Protein AF-A0A6J3AA95-F1 (afdb_monomer_lite)

Secondary structure (DSSP, 8-state):
--S--GGG-SSHHHHHHHHHHHHHHHTGGG--SHHHHHHHHHHHHHHHHHHSTT-HHHHHHHHH---EETBTT-SSS-B-EE---HHHHHHHHHHHHHHHHHHS--------HHHHHHHHHHHHHHHSTT--EEEE--TTS-HHHHHHHHHHHTT-EEEE----TT--HHHHHHHHHHHHHHHHTS---EEEEE-HHHHT-HHHHHHHHHHHHTS--TTSS-HHHHHHHHHHHHHHHHHTT---SHHHHHHHHHHHHHHHEEEEEEE-GGGSSGGGGSSTHHHHGGGSEEEE--S----TTS--S--TTTTTTTT--S------PPP--PPPHHHHHHHTT-

Radius of gyration: 22.05 Å; chains: 1; bounding box: 57×54×64 Å

Sequence (342 aa):
MLFSSVECIKSTQDLVKLYLHESNRVYRDKMVEEKDFDLFDKIQAEVVKKMFDDMDETVEWTRSLNMYCHFANGVGEPKYMPVQSWELLTQTLAEALENHNEVNTVMDLVLFEDAVRHVCHISRILEAPRGNALLVGVGGSGKQSLTRLAAFISSMDVFQITLRKGYQIPDFKADLASLCLKTGVKNVSTVFLMTDAQVADEKFLVLINDLLASGEIPELYSDDEVENIISNVRNEVKSRGLVDNTENCWKFFIDRVRRQLKVQEDLPPGEAGPEMAHGGFSEYSGHSHLYRLSGAWVARGQCPSQPEPLCRDALLPCFVGSGLPLPSHSPSISALLAREAS

Foldseek 3Di:
DQQDDPVQPPDPLSVLLVVVAVCCLVPVQVDDDPVSNVVVLVVSVVVCVVPDPPCPVSSVVSVVARAWALALVAFDRGHTHGRPDPVSLLVRLVVLLVVCVVPHPHDQDDDDPLLSVLLRSLLVLLQDQLSAAEEEEAPQLCQVVSNSSSCSSVQAAEDEDDDDVPDDPVNLLQVLLVLLCCQLQVVGAYEYEAEQVRVVDLVSVVQVLCCLPQVDGPPSDDPVVLVVQLVRQQVVCVVVVHDRDSVSSVVSSSSRSSRRYYYYYYHYNVCVDPCCVVGPNVSVPVRYDYGYRPARDDRPPPDDDDDDPCSVPPPPDPPDDDDDDDDPDDPDPVVVVVVVVD

Structure (mmCIF, N/CA/C/O backbone):
data_AF-A0A6J3AA95-F1
#
_entry.id   AF-A0A6J3AA95-F1
#
loop_
_atom_site.group_PDB
_atom_site.id
_atom_site.type_symbol
_atom_site.label_atom_id
_atom_site.label_alt_id
_atom_site.label_comp_id
_atom_site.label_asym_id
_atom_site.label_entity_id
_atom_site.label_seq_id
_atom_site.pdbx_PDB_ins_code
_atom_site.Cartn_x
_atom_site.Cartn_y
_atom_site.Cartn_z
_atom_site.occupancy
_atom_site.B_iso_or_equiv
_atom_site.auth_seq_id
_atom_site.auth_comp_id
_atom_site.auth_asym_id
_atom_site.auth_atom_id
_atom_site.pdbx_PDB_model_num
ATOM 1 N N . MET A 1 1 ? 15.754 -3.977 0.237 1.00 69.81 1 MET A N 1
ATOM 2 C CA . MET A 1 1 ? 15.355 -5.380 -0.006 1.00 69.81 1 MET A CA 1
ATOM 3 C C . MET A 1 1 ? 14.248 -5.772 0.975 1.00 69.81 1 MET A C 1
ATOM 5 O O . MET A 1 1 ? 14.427 -6.662 1.791 1.00 69.81 1 MET A O 1
ATOM 9 N N . LEU A 1 2 ? 13.122 -5.048 0.948 1.00 74.31 2 LEU A N 1
ATOM 10 C CA . LEU A 1 2 ? 12.062 -5.171 1.966 1.00 74.31 2 LEU A CA 1
ATOM 11 C C . LEU A 1 2 ? 11.208 -6.440 1.789 1.00 74.31 2 LEU A C 1
ATOM 13 O O . LEU A 1 2 ? 10.834 -7.069 2.771 1.00 74.31 2 LEU A O 1
ATOM 17 N N . PHE A 1 3 ? 10.928 -6.814 0.538 1.00 86.06 3 PHE A N 1
ATOM 18 C CA . PHE A 1 3 ? 10.025 -7.921 0.185 1.00 86.06 3 PHE A CA 1
ATOM 19 C C . PHE A 1 3 ? 10.722 -9.107 -0.484 1.00 86.06 3 PHE A C 1
ATOM 21 O O . PHE A 1 3 ? 10.084 -10.102 -0.818 1.00 86.06 3 PHE A O 1
ATOM 28 N N . SER A 1 4 ? 12.023 -8.997 -0.738 1.00 86.00 4 SER A N 1
ATOM 29 C CA . SER A 1 4 ? 12.774 -10.031 -1.442 1.00 86.00 4 SER A CA 1
ATOM 30 C C . SER A 1 4 ? 12.869 -11.303 -0.610 1.00 86.00 4 SER A C 1
ATOM 32 O O . SER A 1 4 ? 13.247 -11.257 0.561 1.00 86.00 4 SER A O 1
ATOM 34 N N . SER A 1 5 ? 12.599 -12.438 -1.245 1.00 85.81 5 SER A N 1
ATOM 35 C CA . SER A 1 5 ? 12.809 -13.765 -0.672 1.00 85.81 5 SER A CA 1
ATOM 36 C C . SER A 1 5 ? 14.056 -14.421 -1.266 1.00 85.81 5 SER A C 1
ATOM 38 O O . SER A 1 5 ? 14.573 -13.988 -2.297 1.00 85.81 5 SER A O 1
ATOM 40 N N . VAL A 1 6 ? 14.525 -15.503 -0.639 1.00 85.31 6 VAL A N 1
ATOM 41 C CA . VAL A 1 6 ? 15.668 -16.294 -1.137 1.00 85.31 6 VAL A CA 1
ATOM 42 C C . VAL A 1 6 ? 15.403 -16.823 -2.553 1.00 85.31 6 VAL A C 1
ATOM 44 O O . VAL A 1 6 ? 16.318 -16.974 -3.352 1.00 85.31 6 VAL A O 1
ATOM 47 N N . GLU A 1 7 ? 14.137 -17.044 -2.904 1.00 85.00 7 GLU A N 1
ATOM 48 C CA . GLU A 1 7 ? 13.738 -17.565 -4.211 1.00 85.00 7 GLU A CA 1
ATOM 49 C C . GLU A 1 7 ? 13.906 -16.560 -5.357 1.00 85.00 7 GLU A C 1
ATOM 51 O O . GLU A 1 7 ? 13.973 -16.959 -6.523 1.00 85.00 7 GLU A O 1
ATOM 56 N N . CYS A 1 8 ? 13.989 -15.266 -5.033 1.00 83.38 8 CYS A N 1
ATOM 57 C CA . CYS A 1 8 ? 14.215 -14.199 -6.003 1.00 83.38 8 CYS A CA 1
ATOM 58 C C . CYS A 1 8 ? 15.661 -14.179 -6.518 1.00 83.38 8 CYS A C 1
ATOM 60 O O . CYS A 1 8 ? 15.916 -13.536 -7.530 1.00 83.38 8 CYS A O 1
ATOM 62 N N . ILE A 1 9 ? 16.601 -14.827 -5.816 1.00 89.19 9 ILE A N 1
ATOM 63 C CA . ILE A 1 9 ? 18.040 -14.709 -6.064 1.00 89.19 9 ILE A CA 1
ATOM 64 C C . ILE A 1 9 ? 18.616 -16.100 -6.327 1.00 89.19 9 ILE A C 1
ATOM 66 O O . ILE A 1 9 ? 18.945 -16.838 -5.400 1.00 89.19 9 ILE A O 1
ATOM 70 N N . LYS A 1 10 ? 18.749 -16.466 -7.605 1.00 90.88 10 LYS A N 1
ATOM 71 C CA . LYS A 1 10 ? 19.358 -17.741 -8.027 1.00 90.88 10 LYS A CA 1
ATOM 72 C C . LYS A 1 10 ? 20.779 -17.553 -8.551 1.00 90.88 10 LYS A C 1
ATOM 74 O O . LYS A 1 10 ? 21.556 -18.502 -8.585 1.00 90.88 10 LYS A O 1
ATOM 79 N N . SER A 1 11 ? 21.111 -16.334 -8.955 1.00 92.06 11 SER A N 1
ATOM 80 C CA . SER A 1 11 ? 22.388 -15.954 -9.545 1.00 92.06 11 SER A CA 1
ATOM 81 C C . SER A 1 11 ? 22.818 -14.555 -9.097 1.00 92.06 11 SER A C 1
ATOM 83 O O . SER A 1 11 ? 22.016 -13.767 -8.591 1.00 92.06 11 SER A O 1
ATOM 85 N N . THR A 1 12 ? 24.087 -14.213 -9.334 1.00 91.75 12 THR A N 1
ATOM 86 C CA . THR A 1 12 ? 24.600 -12.847 -9.133 1.00 91.75 12 THR A CA 1
ATOM 87 C C . THR A 1 12 ? 23.822 -11.823 -9.963 1.00 91.75 12 THR A C 1
ATOM 89 O O . THR A 1 12 ? 23.554 -10.725 -9.484 1.00 91.75 12 THR A O 1
ATOM 92 N N . GLN A 1 13 ? 23.390 -12.193 -11.173 1.00 92.12 13 GLN A N 1
ATOM 93 C CA . GLN A 1 13 ? 22.588 -11.322 -12.035 1.00 92.12 13 GLN A CA 1
ATOM 94 C C . GLN A 1 13 ? 21.244 -10.972 -11.386 1.00 92.12 13 GLN A C 1
ATOM 96 O O . GLN A 1 13 ? 20.826 -9.819 -11.435 1.00 92.12 13 GLN A O 1
ATOM 101 N N . ASP A 1 14 ? 20.590 -11.930 -10.723 1.00 92.06 14 ASP A N 1
ATOM 102 C CA . ASP A 1 14 ? 19.322 -11.680 -10.026 1.00 92.06 14 ASP A CA 1
ATOM 103 C C . ASP A 1 14 ? 19.499 -10.713 -8.852 1.00 92.06 14 ASP A C 1
ATOM 105 O O . ASP A 1 14 ? 18.660 -9.839 -8.629 1.00 92.06 14 ASP A O 1
ATOM 109 N N . LEU A 1 15 ? 20.619 -10.833 -8.128 1.00 91.88 15 LEU A N 1
ATOM 110 C CA . LEU A 1 15 ? 20.972 -9.903 -7.059 1.00 91.88 15 LEU A CA 1
ATOM 111 C C . LEU A 1 15 ? 21.176 -8.483 -7.604 1.00 91.88 15 LEU A C 1
ATOM 113 O O . LEU A 1 15 ? 20.672 -7.527 -7.014 1.00 91.88 15 LEU A O 1
ATOM 117 N N . VAL A 1 16 ? 21.873 -8.341 -8.736 1.00 92.81 16 VAL A N 1
ATOM 118 C CA . VAL A 1 16 ? 22.084 -7.044 -9.399 1.00 92.81 16 VAL A CA 1
ATOM 119 C C . VAL A 1 16 ? 20.753 -6.456 -9.872 1.00 92.81 16 VAL A C 1
ATOM 121 O O . VAL A 1 16 ? 20.464 -5.304 -9.560 1.00 92.81 16 VAL A O 1
ATOM 124 N N . LYS A 1 17 ? 19.896 -7.236 -10.542 1.00 92.94 17 LYS A N 1
ATOM 125 C CA . LYS A 1 17 ? 18.563 -6.787 -10.993 1.00 92.94 17 LYS A CA 1
ATOM 126 C C . LYS A 1 17 ? 17.707 -6.283 -9.834 1.00 92.94 17 LYS A C 1
ATOM 128 O O . LYS A 1 17 ? 17.148 -5.187 -9.913 1.00 92.94 17 LYS A O 1
ATOM 133 N N . LEU A 1 18 ? 17.667 -7.044 -8.741 1.00 92.69 18 LEU A N 1
ATOM 134 C CA . LEU A 1 18 ? 16.939 -6.680 -7.532 1.00 92.69 18 LEU A CA 1
ATOM 135 C C . LEU A 1 18 ? 17.517 -5.419 -6.877 1.00 92.69 18 LEU A C 1
ATOM 137 O O . LEU A 1 18 ? 16.757 -4.551 -6.456 1.00 92.69 18 LEU A O 1
ATOM 141 N N . TYR A 1 19 ? 18.845 -5.289 -6.811 1.00 92.62 19 TYR A N 1
ATOM 142 C CA . TYR A 1 19 ? 19.505 -4.085 -6.305 1.00 92.62 19 TYR A CA 1
ATOM 143 C C . TYR A 1 19 ? 19.141 -2.849 -7.135 1.00 92.62 19 TYR A C 1
ATOM 145 O O . TYR A 1 19 ? 18.755 -1.824 -6.567 1.00 92.62 19 TYR A O 1
ATOM 153 N N . LEU A 1 20 ? 19.214 -2.949 -8.464 1.00 92.94 20 LEU A N 1
ATOM 154 C CA . LEU A 1 20 ? 18.842 -1.874 -9.386 1.00 92.94 20 LEU A CA 1
ATOM 155 C C . LEU A 1 20 ? 17.368 -1.485 -9.208 1.00 92.94 20 LEU A C 1
ATOM 157 O O . LEU A 1 20 ? 17.042 -0.307 -9.075 1.00 92.94 20 LEU A O 1
ATOM 161 N N . HIS A 1 21 ? 16.476 -2.474 -9.110 1.00 92.69 21 HIS A N 1
ATOM 162 C CA . HIS A 1 21 ? 15.057 -2.229 -8.873 1.00 92.69 21 HIS A CA 1
ATOM 163 C C . HIS A 1 21 ? 14.817 -1.518 -7.532 1.00 92.69 21 HIS A C 1
ATOM 165 O O . HIS A 1 21 ? 14.196 -0.457 -7.492 1.00 92.69 21 HIS A O 1
ATOM 171 N N . GLU A 1 22 ? 15.327 -2.068 -6.429 1.00 91.56 22 GLU A N 1
ATOM 172 C CA . GLU A 1 22 ? 15.087 -1.534 -5.085 1.00 91.56 22 GLU A CA 1
ATOM 173 C C . GLU A 1 22 ? 15.719 -0.152 -4.888 1.00 91.56 22 GLU A C 1
ATOM 175 O O . GLU A 1 22 ? 15.104 0.712 -4.268 1.00 91.56 22 GLU A O 1
ATOM 180 N N . SER A 1 23 ? 16.908 0.099 -5.440 1.00 92.19 23 SER A N 1
ATOM 181 C CA . SER A 1 23 ? 17.524 1.431 -5.379 1.00 92.19 23 SER A CA 1
ATOM 182 C C . SER A 1 23 ? 16.753 2.460 -6.211 1.00 92.19 23 SER A C 1
ATOM 184 O O . SER A 1 23 ? 16.614 3.601 -5.764 1.00 92.19 23 SER A O 1
ATOM 186 N N . ASN A 1 24 ? 16.139 2.059 -7.332 1.00 90.00 24 ASN A N 1
ATOM 187 C CA . ASN A 1 24 ? 15.198 2.919 -8.055 1.00 90.00 24 ASN A CA 1
ATOM 188 C C . ASN A 1 24 ? 13.979 3.274 -7.190 1.00 90.00 24 ASN A C 1
ATOM 190 O O . ASN A 1 24 ? 13.597 4.441 -7.127 1.00 90.00 24 ASN A O 1
ATOM 194 N N . ARG A 1 25 ? 13.396 2.292 -6.486 1.00 88.19 25 ARG A N 1
ATOM 195 C CA . ARG A 1 25 ? 12.231 2.521 -5.609 1.00 88.19 25 ARG A CA 1
ATOM 196 C C . ARG A 1 25 ? 12.546 3.435 -4.416 1.00 88.19 25 ARG A C 1
ATOM 198 O O . ARG A 1 25 ? 11.669 4.142 -3.935 1.00 88.19 25 ARG A O 1
ATOM 205 N N . VAL A 1 26 ? 13.776 3.391 -3.898 1.00 85.38 26 VAL A N 1
ATOM 206 C CA . VAL A 1 26 ? 14.183 4.176 -2.717 1.00 85.38 26 VAL A CA 1
ATOM 207 C C . VAL A 1 26 ? 14.604 5.597 -3.090 1.00 85.38 26 VAL A C 1
ATOM 209 O O . VAL A 1 26 ? 14.218 6.544 -2.404 1.00 85.38 26 VAL A O 1
ATOM 212 N N . TYR A 1 27 ? 15.392 5.748 -4.156 1.00 86.56 27 TYR A N 1
ATOM 213 C CA . TYR A 1 27 ? 16.037 7.018 -4.493 1.00 86.56 27 TYR A CA 1
ATOM 214 C C . TYR A 1 27 ? 15.459 7.646 -5.754 1.00 86.56 27 TYR A C 1
ATOM 216 O O . TYR A 1 27 ? 15.026 8.796 -5.715 1.00 86.56 27 TYR A O 1
ATOM 224 N N . ARG A 1 28 ? 15.431 6.895 -6.860 1.00 86.44 28 ARG A N 1
ATOM 225 C CA . ARG A 1 28 ? 15.054 7.427 -8.175 1.00 86.44 28 ARG A CA 1
ATOM 226 C C . ARG A 1 28 ? 13.620 7.950 -8.196 1.00 86.44 28 ARG A C 1
ATOM 228 O O . ARG A 1 28 ? 13.383 9.025 -8.721 1.00 86.44 28 ARG A O 1
ATOM 235 N N . ASP A 1 29 ? 12.682 7.251 -7.561 1.00 79.12 29 ASP A N 1
ATOM 236 C CA . ASP A 1 29 ? 11.271 7.669 -7.489 1.00 79.12 29 ASP A CA 1
ATOM 237 C C . ASP A 1 29 ? 11.037 9.012 -6.779 1.00 79.12 29 ASP A C 1
ATOM 239 O O . ASP A 1 29 ? 9.998 9.640 -6.979 1.00 79.12 29 ASP A O 1
ATOM 243 N N . LYS A 1 30 ? 11.979 9.453 -5.935 1.00 77.06 30 LYS A N 1
ATOM 244 C CA . LYS A 1 30 ? 11.889 10.727 -5.206 1.00 77.06 30 LYS A CA 1
ATOM 245 C C . LYS A 1 30 ? 12.414 11.912 -6.027 1.00 77.06 30 LYS A C 1
ATOM 247 O O . LYS A 1 30 ? 12.274 13.056 -5.596 1.00 77.06 30 LYS A O 1
ATOM 252 N N . MET A 1 31 ? 13.050 11.652 -7.169 1.00 80.75 31 MET A N 1
ATOM 253 C CA . MET A 1 31 ? 13.641 12.680 -8.024 1.00 80.75 31 MET A CA 1
ATOM 254 C C . MET A 1 31 ? 12.576 13.342 -8.896 1.00 80.75 31 MET A C 1
ATOM 256 O O . MET A 1 31 ? 11.524 12.769 -9.180 1.00 80.75 31 MET A O 1
ATOM 260 N N . VAL A 1 32 ? 12.843 14.585 -9.291 1.00 76.75 32 VAL A N 1
ATOM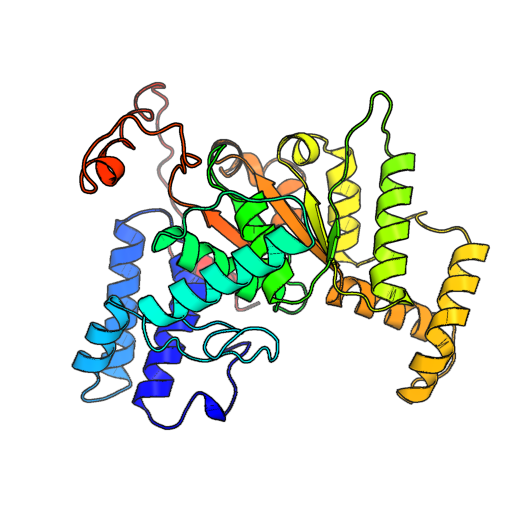 261 C CA . VAL A 1 32 ? 11.882 15.418 -10.030 1.00 76.75 32 VAL A CA 1
ATOM 262 C C . VAL A 1 32 ? 12.464 15.893 -11.354 1.00 76.75 32 VAL A C 1
ATOM 264 O O . VAL A 1 32 ? 11.738 15.970 -12.341 1.00 76.75 32 VAL A O 1
ATOM 267 N N . GLU A 1 33 ? 13.755 16.215 -11.384 1.00 80.75 33 GLU A N 1
ATOM 268 C CA . GLU A 1 33 ? 14.398 16.786 -12.560 1.00 80.75 33 GLU A CA 1
ATOM 269 C C . GLU A 1 33 ? 15.114 15.720 -13.396 1.00 80.75 33 GLU A C 1
ATOM 271 O O . GLU A 1 33 ? 15.748 14.811 -12.862 1.00 80.75 33 GLU A O 1
ATOM 276 N N . GLU A 1 34 ? 15.076 15.880 -14.722 1.00 85.75 34 GLU A N 1
ATOM 277 C CA . GLU A 1 34 ? 15.730 14.976 -15.682 1.00 85.75 34 GLU A CA 1
ATOM 278 C C . GLU A 1 34 ? 17.222 14.785 -15.393 1.00 85.75 34 GLU A C 1
ATOM 280 O O . GLU A 1 34 ? 17.716 13.662 -15.320 1.00 85.75 34 GLU A O 1
ATOM 285 N N . LYS A 1 35 ? 17.908 15.887 -15.074 1.00 91.12 35 LYS A N 1
ATOM 286 C CA . LYS A 1 35 ? 19.325 15.889 -14.694 1.00 91.12 35 LYS A CA 1
ATOM 287 C C . LYS A 1 35 ? 19.627 15.002 -13.476 1.00 91.12 35 LYS A C 1
ATOM 289 O O . LYS A 1 35 ? 20.726 14.460 -13.374 1.00 91.12 35 LYS A O 1
ATOM 294 N N . ASP A 1 36 ? 18.681 14.890 -12.539 1.00 89.19 36 ASP A N 1
ATOM 295 C CA . ASP A 1 36 ? 18.859 14.108 -11.317 1.00 89.19 36 ASP A CA 1
ATOM 296 C C . ASP A 1 36 ? 18.674 12.618 -11.616 1.00 89.19 36 ASP A C 1
ATOM 298 O O . ASP A 1 36 ? 19.447 11.803 -11.106 1.00 89.19 36 ASP A O 1
ATOM 302 N N . PHE A 1 37 ? 17.723 12.269 -12.497 1.00 86.12 37 PHE A N 1
ATOM 303 C CA . PHE A 1 37 ? 17.576 10.904 -13.008 1.00 86.12 37 PHE A CA 1
ATOM 304 C C . PHE A 1 37 ? 18.858 10.445 -13.714 1.00 86.12 37 PHE A C 1
ATOM 306 O O . PHE A 1 37 ? 19.389 9.392 -13.368 1.00 86.12 37 PHE A O 1
ATOM 313 N N . ASP A 1 38 ? 19.407 11.261 -14.619 1.00 91.12 38 ASP A N 1
ATOM 314 C CA . ASP A 1 38 ? 20.638 10.937 -15.351 1.00 91.12 38 ASP A CA 1
ATOM 315 C C . ASP A 1 38 ? 21.840 10.749 -14.418 1.00 91.12 38 ASP A C 1
ATOM 317 O O . ASP A 1 38 ? 22.636 9.814 -14.564 1.00 91.12 38 ASP A O 1
ATOM 321 N N . LEU A 1 39 ? 21.986 11.643 -13.434 1.00 93.62 39 LEU A N 1
ATOM 322 C CA . LEU A 1 39 ? 23.057 11.557 -12.447 1.00 93.62 39 LEU A CA 1
ATOM 323 C C . LEU A 1 39 ? 22.937 10.280 -11.610 1.00 93.62 39 LEU A C 1
ATOM 325 O O . LEU A 1 39 ? 23.940 9.602 -11.376 1.00 93.62 39 LEU A O 1
ATOM 329 N N . PHE A 1 40 ? 21.728 9.945 -11.167 1.00 93.50 40 PHE A N 1
ATOM 330 C CA . PHE A 1 40 ? 21.480 8.734 -10.401 1.00 93.50 40 PHE A CA 1
ATOM 331 C C . PHE A 1 40 ? 21.752 7.471 -11.218 1.00 93.50 40 PHE A C 1
ATOM 333 O O . PHE A 1 40 ? 22.484 6.600 -10.748 1.00 93.50 40 PHE A O 1
ATOM 340 N N . ASP A 1 41 ? 21.232 7.398 -12.444 1.00 91.25 41 ASP A N 1
ATOM 341 C CA . ASP A 1 41 ? 21.409 6.252 -13.339 1.00 91.25 41 ASP A CA 1
ATOM 342 C C . ASP A 1 41 ? 22.908 6.030 -13.634 1.00 91.25 41 ASP A C 1
ATOM 344 O O . ASP A 1 41 ? 23.392 4.892 -13.650 1.00 91.25 41 ASP A O 1
ATOM 348 N N . LYS A 1 42 ? 23.690 7.115 -13.753 1.00 91.88 42 LYS A N 1
ATOM 349 C CA . LYS A 1 42 ? 25.154 7.054 -13.865 1.00 91.88 42 LYS A CA 1
ATOM 350 C C . LYS A 1 42 ? 25.827 6.517 -12.598 1.00 91.88 42 LYS A C 1
ATOM 352 O O . LYS A 1 42 ? 26.649 5.607 -12.695 1.00 91.88 42 LYS A O 1
ATOM 357 N N . ILE A 1 43 ? 25.495 7.054 -11.420 1.00 94.19 43 ILE A N 1
ATOM 358 C CA . ILE A 1 43 ? 26.064 6.599 -10.137 1.00 94.19 43 ILE A CA 1
ATOM 359 C C . ILE A 1 43 ? 25.767 5.112 -9.921 1.00 94.19 43 ILE A C 1
ATOM 361 O O . ILE A 1 43 ? 26.650 4.342 -9.544 1.00 94.19 43 ILE A O 1
ATOM 365 N N . GLN A 1 44 ? 24.529 4.699 -10.178 1.00 93.12 44 GLN A N 1
ATOM 366 C CA . GLN A 1 44 ? 24.082 3.324 -10.012 1.00 93.12 44 GLN A CA 1
ATOM 367 C C . GLN A 1 44 ? 24.869 2.367 -10.923 1.00 93.12 44 GLN A C 1
ATOM 369 O O . GLN A 1 44 ? 25.360 1.337 -10.452 1.00 93.12 44 GLN A O 1
ATOM 374 N N . ALA A 1 45 ? 25.063 2.730 -12.196 1.00 90.81 45 ALA A N 1
ATOM 375 C CA . ALA A 1 45 ? 25.872 1.953 -13.133 1.00 90.81 45 ALA A CA 1
ATOM 376 C C . ALA A 1 45 ? 27.349 1.856 -12.699 1.00 90.81 45 ALA A C 1
ATOM 378 O O . ALA A 1 45 ? 27.939 0.775 -12.750 1.00 90.81 45 ALA A O 1
ATOM 379 N N . GLU A 1 46 ? 27.944 2.955 -12.220 1.00 91.56 46 GLU A N 1
ATOM 380 C CA . GLU A 1 46 ? 29.325 2.973 -11.712 1.00 91.56 46 GLU A CA 1
ATOM 381 C C . GLU A 1 46 ? 29.508 2.065 -10.484 1.00 91.56 46 GLU A C 1
ATOM 383 O O . GLU A 1 46 ? 30.512 1.354 -10.382 1.00 91.56 46 GLU A O 1
ATOM 388 N N . VAL A 1 47 ? 28.534 2.042 -9.567 1.00 92.81 47 VAL A N 1
ATOM 389 C CA . VAL A 1 47 ? 28.558 1.160 -8.390 1.00 92.81 47 VAL A CA 1
ATOM 390 C C . VAL A 1 47 ? 28.502 -0.308 -8.801 1.00 92.81 47 VAL A C 1
ATOM 392 O O . VAL A 1 47 ? 29.318 -1.094 -8.317 1.00 92.81 47 VAL A O 1
ATOM 395 N N . VAL A 1 48 ? 27.590 -0.684 -9.705 1.00 92.69 48 VAL A N 1
ATOM 396 C CA . VAL A 1 48 ? 27.494 -2.074 -10.182 1.00 92.69 48 VAL A CA 1
ATOM 397 C C . VAL A 1 48 ? 28.803 -2.503 -10.834 1.00 92.69 48 VAL A C 1
ATOM 399 O O . VAL A 1 48 ? 29.344 -3.539 -10.458 1.00 92.69 48 VAL A O 1
ATOM 402 N N . LYS A 1 49 ? 29.369 -1.669 -11.712 1.00 90.88 49 LYS A N 1
ATOM 403 C CA . LYS A 1 49 ? 30.632 -1.951 -12.405 1.00 90.88 49 LYS A CA 1
ATOM 404 C C . LYS A 1 49 ? 31.834 -2.098 -11.467 1.00 90.88 49 LYS A C 1
ATOM 406 O O . LYS A 1 49 ? 32.771 -2.823 -11.773 1.00 90.88 49 LYS A O 1
ATOM 411 N N . LYS A 1 50 ? 31.840 -1.391 -10.334 1.00 92.88 50 LYS A N 1
ATOM 412 C CA . LYS A 1 50 ? 32.915 -1.488 -9.334 1.00 92.88 50 LYS A CA 1
ATOM 413 C C . LYS A 1 50 ? 32.808 -2.749 -8.472 1.00 92.88 50 LYS A C 1
ATOM 415 O O . LYS A 1 50 ? 33.822 -3.228 -7.972 1.00 92.88 50 LYS A O 1
ATOM 420 N N . MET A 1 51 ? 31.586 -3.216 -8.230 1.00 91.56 51 MET A N 1
ATOM 421 C CA . MET A 1 51 ? 31.297 -4.305 -7.293 1.00 91.56 51 MET A CA 1
ATOM 422 C C . MET A 1 51 ? 31.187 -5.670 -7.979 1.00 91.56 51 MET A C 1
ATOM 424 O O . MET A 1 51 ? 31.412 -6.687 -7.326 1.00 91.56 51 MET A O 1
ATOM 428 N N . PHE A 1 52 ? 30.823 -5.694 -9.263 1.00 90.94 52 PHE A N 1
ATOM 429 C CA . PHE A 1 52 ? 30.566 -6.906 -10.029 1.00 90.94 52 PHE A CA 1
ATOM 430 C C . PHE A 1 52 ? 31.216 -6.817 -11.413 1.00 90.94 52 PHE A C 1
ATOM 432 O O . PHE A 1 52 ? 30.987 -5.858 -12.151 1.00 90.94 52 PHE A O 1
ATOM 439 N N . ASP A 1 53 ? 31.979 -7.847 -11.770 1.00 87.94 53 ASP A N 1
ATOM 440 C CA . ASP A 1 53 ? 32.562 -7.991 -13.104 1.00 87.94 53 ASP A CA 1
ATOM 441 C C . ASP A 1 53 ? 31.502 -8.474 -14.117 1.00 87.94 53 ASP A C 1
ATOM 443 O O . ASP A 1 53 ? 30.572 -9.199 -13.759 1.00 87.94 53 ASP A O 1
ATOM 447 N N . ASP A 1 54 ? 31.646 -8.074 -15.385 1.00 85.94 54 ASP A N 1
ATOM 448 C CA . ASP A 1 54 ? 30.852 -8.538 -16.540 1.00 85.94 54 ASP A CA 1
ATOM 449 C C . ASP A 1 54 ? 29.317 -8.357 -16.447 1.00 85.94 54 ASP A C 1
ATOM 451 O O . ASP A 1 54 ? 28.546 -9.133 -17.014 1.00 85.94 54 ASP A O 1
ATOM 455 N N . MET A 1 55 ? 28.833 -7.317 -15.755 1.00 90.25 55 MET A N 1
ATOM 456 C CA . MET A 1 55 ? 27.389 -7.057 -15.579 1.00 90.25 55 MET A CA 1
ATOM 457 C C . MET A 1 55 ? 26.768 -6.067 -16.584 1.00 90.25 55 MET A C 1
ATOM 459 O O . MET A 1 55 ? 25.580 -5.759 -16.463 1.00 90.25 55 MET A O 1
ATOM 463 N N . ASP A 1 56 ? 27.516 -5.577 -17.578 1.00 86.19 56 ASP A N 1
ATOM 464 C CA . ASP A 1 56 ? 27.055 -4.529 -18.507 1.00 86.19 56 ASP A CA 1
ATOM 465 C C . ASP A 1 56 ? 25.761 -4.921 -19.257 1.00 86.19 56 ASP A C 1
ATOM 467 O O . ASP A 1 56 ? 24.816 -4.133 -19.317 1.00 86.19 56 ASP A O 1
ATOM 471 N N . GLU A 1 57 ? 25.658 -6.165 -19.743 1.00 85.94 57 GLU A N 1
ATOM 472 C CA . GLU A 1 57 ? 24.445 -6.672 -20.411 1.00 85.94 57 GLU A CA 1
ATOM 473 C C . GLU A 1 57 ? 23.231 -6.713 -19.473 1.00 85.94 57 GLU A C 1
ATOM 475 O O . GLU A 1 57 ? 22.105 -6.424 -19.880 1.00 85.94 57 GLU A O 1
ATOM 480 N N . THR A 1 58 ? 23.452 -7.051 -18.198 1.00 86.81 58 THR A N 1
ATOM 481 C CA . THR A 1 58 ? 22.379 -7.090 -17.196 1.00 86.81 58 THR A CA 1
ATOM 482 C C . THR A 1 58 ? 21.864 -5.683 -16.918 1.00 86.81 58 THR A C 1
ATOM 484 O O . THR A 1 58 ? 20.652 -5.477 -16.886 1.00 86.81 58 THR A O 1
ATOM 487 N N . VAL A 1 59 ? 22.768 -4.710 -16.767 1.00 86.62 59 VAL A N 1
ATOM 488 C CA . VAL A 1 59 ? 22.405 -3.301 -16.570 1.00 86.62 59 VAL A CA 1
ATOM 489 C C . VAL A 1 59 ? 21.615 -2.779 -17.772 1.00 86.62 59 VAL A C 1
ATOM 491 O O . VAL A 1 59 ? 20.555 -2.183 -17.584 1.00 86.62 59 VAL A O 1
ATOM 494 N N . GLU A 1 60 ? 22.062 -3.053 -18.998 1.00 86.19 60 GLU A N 1
ATOM 495 C CA . GLU A 1 60 ? 21.344 -2.643 -20.211 1.00 86.19 60 GLU A CA 1
ATOM 496 C C . GLU A 1 60 ? 19.941 -3.257 -20.278 1.00 86.19 60 GLU A C 1
ATOM 498 O O . GLU A 1 60 ? 18.954 -2.547 -20.469 1.00 86.19 60 GLU A O 1
ATOM 503 N N . TRP A 1 61 ? 19.825 -4.565 -20.028 1.00 84.12 61 TRP A N 1
ATOM 504 C CA . TRP A 1 61 ? 18.535 -5.256 -20.019 1.00 84.12 61 TRP A CA 1
ATOM 505 C C . TRP A 1 61 ? 17.556 -4.615 -19.029 1.00 84.12 61 TRP A C 1
ATOM 507 O O . TRP A 1 61 ? 16.396 -4.363 -19.371 1.00 84.12 61 TRP A O 1
ATOM 517 N N . THR A 1 62 ? 18.033 -4.263 -17.829 1.00 86.12 62 THR A N 1
ATOM 518 C CA . THR A 1 62 ? 17.187 -3.649 -16.797 1.00 86.12 62 THR A CA 1
ATOM 519 C C . THR A 1 62 ? 16.653 -2.261 -17.146 1.00 86.12 62 THR A C 1
ATOM 521 O O . THR A 1 62 ? 15.692 -1.822 -16.513 1.00 86.12 62 THR A O 1
ATOM 524 N N . ARG A 1 63 ? 17.205 -1.579 -18.159 1.00 82.31 63 ARG A N 1
ATOM 525 C CA . ARG A 1 63 ? 16.639 -0.311 -18.647 1.00 82.31 63 ARG A CA 1
ATOM 526 C C . ARG A 1 63 ? 15.307 -0.503 -19.369 1.00 82.31 63 ARG A C 1
ATOM 528 O O . ARG A 1 63 ? 14.482 0.403 -19.357 1.00 82.31 63 ARG A O 1
ATOM 535 N N . SER A 1 64 ? 15.093 -1.670 -19.978 1.00 81.00 64 SER A N 1
ATOM 536 C CA . SER A 1 64 ? 13.868 -1.980 -20.727 1.00 81.00 64 SER A CA 1
ATOM 537 C C . SER A 1 64 ? 12.749 -2.529 -19.834 1.00 81.00 64 SER A C 1
ATOM 539 O O . SER A 1 64 ? 11.610 -2.063 -19.888 1.00 81.00 64 SER A O 1
ATOM 541 N N . LEU A 1 65 ? 13.075 -3.501 -18.978 1.00 84.69 65 LEU A N 1
ATOM 542 C CA . LEU A 1 65 ? 12.148 -4.128 -18.045 1.00 84.69 65 LEU A CA 1
ATOM 543 C C . LEU A 1 65 ? 12.910 -4.547 -16.788 1.00 84.69 65 LEU A C 1
ATOM 545 O O . LEU A 1 65 ? 13.716 -5.471 -16.808 1.00 84.69 65 LEU A O 1
ATOM 549 N N . ASN A 1 66 ? 12.632 -3.879 -15.673 1.00 91.38 66 ASN A N 1
ATOM 550 C CA . ASN A 1 66 ? 13.130 -4.286 -14.361 1.00 91.38 66 ASN A CA 1
ATOM 551 C C . ASN A 1 66 ? 12.090 -3.997 -13.280 1.00 91.38 66 ASN A C 1
ATOM 553 O O . ASN A 1 66 ? 12.274 -3.151 -12.401 1.00 91.38 66 ASN A O 1
ATOM 557 N N . MET A 1 67 ? 10.951 -4.672 -13.404 1.00 90.94 67 MET A N 1
ATOM 558 C CA . MET A 1 67 ? 9.817 -4.530 -12.502 1.00 90.94 67 MET A CA 1
ATOM 559 C C . MET A 1 67 ? 9.706 -5.752 -11.603 1.00 90.94 67 MET A C 1
ATOM 561 O O . MET A 1 67 ? 9.803 -6.883 -12.069 1.00 90.94 67 MET A O 1
ATOM 565 N N . TYR A 1 68 ? 9.468 -5.507 -10.319 1.00 93.50 68 TYR A N 1
ATOM 566 C CA . TYR A 1 68 ? 9.101 -6.523 -9.347 1.00 93.50 68 TYR A CA 1
ATOM 567 C C . TYR A 1 68 ? 7.728 -6.162 -8.792 1.00 93.50 68 TYR A C 1
ATOM 569 O O . TYR A 1 68 ? 7.441 -4.993 -8.525 1.00 93.50 68 TYR A O 1
ATOM 577 N N . CYS A 1 69 ? 6.865 -7.157 -8.636 1.00 94.06 69 CYS A N 1
ATOM 578 C CA . CYS A 1 69 ? 5.558 -6.975 -8.015 1.00 94.06 69 CYS A CA 1
ATOM 579 C C . CYS A 1 69 ? 5.099 -8.270 -7.344 1.00 94.06 69 CYS A C 1
ATOM 581 O O . CYS A 1 69 ? 5.677 -9.335 -7.568 1.00 94.06 69 CYS A O 1
ATOM 583 N N . HIS A 1 70 ? 4.067 -8.170 -6.507 1.00 93.69 70 HIS A N 1
ATOM 584 C CA . HIS A 1 70 ? 3.533 -9.305 -5.750 1.00 93.69 70 HIS A CA 1
ATOM 585 C C . HIS A 1 70 ? 2.658 -10.240 -6.592 1.00 93.69 70 HIS A C 1
ATOM 587 O O . HIS A 1 70 ? 2.335 -11.332 -6.154 1.00 93.69 70 HIS A O 1
ATOM 593 N N . PHE A 1 71 ? 2.300 -9.841 -7.806 1.00 94.00 71 PHE A N 1
ATOM 594 C CA . PHE A 1 71 ? 1.409 -10.589 -8.691 1.00 94.00 71 PHE A CA 1
ATOM 595 C C . PHE A 1 71 ? 2.091 -10.944 -10.019 1.00 94.00 71 PHE A C 1
ATOM 597 O O . PHE A 1 71 ? 1.427 -11.225 -11.012 1.00 94.00 71 PHE A O 1
ATOM 604 N N . ALA A 1 72 ? 3.431 -10.950 -10.052 1.00 90.19 72 ALA A N 1
ATOM 605 C CA . ALA A 1 72 ? 4.203 -11.223 -11.268 1.00 90.19 72 ALA A CA 1
ATOM 606 C C . ALA A 1 72 ? 3.932 -12.619 -11.863 1.00 90.19 72 ALA A C 1
ATOM 608 O O . ALA A 1 72 ? 4.152 -12.827 -13.053 1.00 90.19 72 ALA A O 1
ATOM 609 N N . ASN A 1 73 ? 3.449 -13.556 -11.040 1.00 88.38 73 ASN A N 1
ATOM 610 C CA . ASN A 1 73 ? 3.069 -14.913 -11.440 1.00 88.38 73 ASN A CA 1
ATOM 611 C C . ASN A 1 73 ? 1.543 -15.149 -11.378 1.00 88.38 73 ASN A C 1
ATOM 613 O O . ASN A 1 73 ? 1.117 -16.302 -11.370 1.00 88.38 73 ASN A O 1
ATOM 617 N N . GLY A 1 74 ? 0.735 -14.088 -11.297 1.00 88.44 74 GLY A N 1
ATOM 618 C CA . GLY A 1 74 ? -0.723 -14.153 -11.156 1.00 88.44 74 GLY A CA 1
ATOM 619 C C . GLY A 1 74 ? -1.247 -13.529 -9.858 1.00 88.44 74 GLY A C 1
ATOM 620 O O . GLY A 1 74 ? -0.490 -13.236 -8.932 1.00 88.44 74 GLY A O 1
ATOM 621 N N . VAL A 1 75 ? -2.563 -13.308 -9.805 1.00 89.62 75 VAL A N 1
ATOM 622 C CA . VAL A 1 75 ? -3.278 -12.737 -8.649 1.00 89.62 75 VAL A CA 1
ATOM 623 C C . VAL A 1 75 ? -3.717 -13.853 -7.691 1.00 89.62 75 VAL A C 1
ATOM 625 O O . VAL A 1 75 ? -4.113 -14.928 -8.133 1.00 89.62 75 VAL A O 1
ATOM 628 N N . GLY A 1 76 ? -3.670 -13.596 -6.379 1.00 85.62 76 GLY A N 1
ATOM 629 C CA . GLY A 1 76 ? -4.192 -14.489 -5.331 1.00 85.62 76 GLY A CA 1
ATOM 630 C C . GLY A 1 76 ? -3.127 -15.109 -4.420 1.00 85.62 76 GLY A C 1
ATOM 631 O O . GLY A 1 76 ? -3.380 -15.290 -3.232 1.00 85.62 76 GLY A O 1
ATOM 632 N N . GLU A 1 77 ? -1.918 -15.352 -4.928 1.00 84.25 77 GLU A N 1
ATOM 633 C CA . GLU A 1 77 ? -0.770 -15.800 -4.124 1.00 84.25 77 GLU A CA 1
ATOM 634 C C . GLU A 1 77 ? 0.339 -14.736 -4.157 1.00 84.25 77 GLU A C 1
ATOM 636 O O . GLU A 1 77 ? 1.258 -14.822 -4.978 1.00 84.25 77 GLU A O 1
ATOM 641 N N . PRO A 1 78 ? 0.256 -13.697 -3.300 1.00 86.62 78 PRO A N 1
ATOM 642 C CA . PRO A 1 78 ? 1.154 -12.557 -3.376 1.00 86.62 78 PRO A CA 1
ATOM 643 C C . PRO A 1 78 ? 2.601 -12.977 -3.109 1.00 86.62 78 PRO A C 1
ATOM 645 O O . PRO A 1 78 ? 2.970 -13.395 -2.009 1.00 86.62 78 PRO A O 1
ATOM 648 N N . LYS A 1 79 ? 3.449 -12.824 -4.124 1.00 89.69 79 LYS A N 1
ATOM 649 C CA . LYS A 1 79 ? 4.870 -13.147 -4.077 1.00 89.69 79 LYS A CA 1
ATOM 650 C C . LYS A 1 79 ? 5.678 -12.140 -4.874 1.00 89.69 79 LYS A C 1
ATOM 652 O O . LYS A 1 79 ? 5.521 -12.012 -6.084 1.00 89.69 79 LYS A O 1
ATOM 657 N N . TYR A 1 80 ? 6.577 -11.448 -4.184 1.00 92.81 80 TYR A N 1
ATOM 658 C CA . TYR A 1 80 ? 7.413 -10.423 -4.793 1.00 92.81 80 TYR A CA 1
ATOM 659 C C . TYR A 1 80 ? 8.459 -11.047 -5.723 1.00 92.81 80 TYR A C 1
ATOM 661 O O . TYR A 1 80 ? 9.457 -11.599 -5.261 1.00 92.81 80 TYR A O 1
ATOM 669 N N . MET A 1 81 ? 8.217 -10.994 -7.032 1.00 93.69 81 MET A N 1
ATOM 670 C CA . MET A 1 81 ? 9.040 -11.652 -8.054 1.00 93.69 81 MET A CA 1
ATOM 671 C C . MET A 1 81 ? 9.294 -10.722 -9.247 1.00 93.69 81 MET A C 1
ATOM 673 O O . MET A 1 81 ? 8.495 -9.810 -9.484 1.00 93.69 81 MET A O 1
ATOM 677 N N . PRO A 1 82 ? 10.393 -10.934 -10.000 1.00 92.94 82 PRO A N 1
ATOM 678 C CA . PRO A 1 82 ? 10.641 -10.191 -11.226 1.00 92.94 82 PRO A CA 1
ATOM 679 C C . PRO A 1 82 ? 9.568 -10.511 -12.268 1.00 92.94 82 PRO A C 1
ATOM 681 O O . PRO A 1 82 ? 9.195 -11.669 -12.469 1.00 92.94 82 PRO A O 1
ATOM 684 N N . VAL A 1 83 ? 9.103 -9.475 -12.951 1.00 92.88 83 VAL A N 1
ATOM 685 C CA . VAL A 1 83 ? 8.181 -9.582 -14.081 1.00 92.88 83 VAL A CA 1
ATOM 686 C C . VAL A 1 83 ? 8.923 -10.152 -15.289 1.00 92.88 83 VAL A C 1
ATOM 688 O O . VAL A 1 83 ? 10.032 -9.722 -15.604 1.00 92.88 83 VAL A O 1
ATOM 691 N N . GLN A 1 84 ? 8.303 -11.117 -15.972 1.00 90.25 84 GLN A N 1
ATOM 692 C CA . GLN A 1 84 ? 8.914 -11.811 -17.111 1.00 90.25 84 GLN A CA 1
ATOM 693 C C . GLN A 1 84 ? 8.809 -11.016 -18.417 1.00 90.25 84 GLN A C 1
ATOM 695 O O . GLN A 1 84 ? 9.776 -10.951 -19.172 1.00 90.25 84 GLN A O 1
ATOM 700 N N . SER A 1 85 ? 7.646 -10.416 -18.683 1.00 91.81 85 SER A N 1
ATOM 701 C CA . SER A 1 85 ? 7.421 -9.565 -19.850 1.00 91.81 85 SER A CA 1
ATOM 702 C C . SER A 1 85 ? 6.295 -8.560 -19.602 1.00 91.81 85 SER A C 1
ATOM 704 O O . SER A 1 85 ? 5.462 -8.746 -18.708 1.00 91.81 85 SER A O 1
ATOM 706 N N . TRP A 1 86 ? 6.264 -7.494 -20.405 1.00 90.62 86 TRP A N 1
ATOM 707 C CA . TRP A 1 86 ? 5.196 -6.493 -20.364 1.00 90.62 86 TRP A CA 1
ATOM 708 C C . TRP A 1 86 ? 3.840 -7.076 -20.764 1.00 90.62 86 TRP A C 1
ATOM 710 O O . TRP A 1 86 ? 2.824 -6.711 -20.176 1.00 90.62 86 TRP A O 1
ATOM 720 N N . GLU A 1 87 ? 3.816 -8.004 -21.720 1.00 92.25 87 GLU A N 1
ATOM 721 C CA . GLU A 1 87 ? 2.597 -8.646 -22.216 1.00 92.25 87 GLU A CA 1
ATOM 722 C C . GLU A 1 87 ? 1.920 -9.453 -21.110 1.00 92.25 87 GLU A C 1
ATOM 724 O O . GLU A 1 87 ? 0.733 -9.259 -20.857 1.00 92.25 87 GLU A O 1
ATOM 729 N N . LEU A 1 88 ? 2.681 -10.296 -20.400 1.00 91.88 88 LEU A N 1
ATOM 730 C CA . LEU A 1 88 ? 2.143 -11.114 -19.313 1.00 91.88 88 LEU A CA 1
ATOM 731 C C . LEU A 1 88 ? 1.614 -10.244 -18.167 1.00 91.88 88 LEU A C 1
ATOM 733 O O . LEU A 1 88 ? 0.538 -10.505 -17.626 1.00 91.88 88 LEU A O 1
ATOM 737 N N . LEU A 1 89 ? 2.353 -9.189 -17.811 1.00 93.56 89 LEU A N 1
ATOM 738 C CA . LEU A 1 89 ? 1.948 -8.260 -16.758 1.00 93.56 89 LEU A CA 1
ATOM 739 C C . LEU A 1 89 ? 0.668 -7.505 -17.136 1.00 93.56 89 LEU A C 1
ATOM 741 O O . LEU A 1 89 ? -0.246 -7.389 -16.323 1.00 93.56 89 LEU A O 1
ATOM 745 N N . THR A 1 90 ? 0.591 -7.022 -18.376 1.00 93.69 90 THR A N 1
ATOM 746 C CA . THR A 1 90 ? -0.579 -6.297 -18.885 1.00 93.69 90 THR A CA 1
ATOM 747 C C . THR A 1 90 ? -1.795 -7.213 -18.957 1.00 93.69 90 THR A C 1
ATOM 749 O O . THR A 1 90 ? -2.875 -6.809 -18.537 1.00 93.69 90 THR A O 1
ATOM 752 N N . GLN A 1 91 ? -1.620 -8.455 -19.419 1.00 94.19 91 GLN A N 1
ATOM 753 C CA . GLN A 1 91 ? -2.679 -9.463 -19.428 1.00 94.19 91 GLN A CA 1
ATOM 754 C C . GLN A 1 91 ? -3.190 -9.742 -18.008 1.00 94.19 91 GLN A C 1
ATOM 756 O O . GLN A 1 91 ? -4.389 -9.656 -17.768 1.00 94.19 91 GLN A O 1
ATOM 761 N N . THR A 1 92 ? -2.285 -9.985 -17.055 1.00 95.06 92 THR A N 1
ATOM 762 C CA . THR A 1 92 ? -2.643 -10.236 -15.647 1.00 95.06 92 THR A CA 1
ATOM 763 C C . THR A 1 92 ? -3.451 -9.074 -15.061 1.00 95.06 92 THR A C 1
ATOM 765 O O . THR A 1 92 ? -4.446 -9.283 -14.371 1.00 95.06 92 THR A O 1
ATOM 768 N N . LEU A 1 93 ? -3.051 -7.831 -15.347 1.00 95.38 93 LEU A N 1
ATOM 769 C CA . LEU A 1 93 ? -3.772 -6.647 -14.881 1.00 95.38 93 LEU A CA 1
ATOM 770 C C . LEU A 1 93 ? -5.114 -6.442 -15.590 1.00 95.38 93 LEU A C 1
ATOM 772 O O . LEU A 1 93 ? -6.056 -5.966 -14.960 1.00 95.38 93 LEU A O 1
ATOM 776 N N . ALA A 1 94 ? -5.216 -6.792 -16.872 1.00 95.00 94 ALA A N 1
ATOM 777 C CA . ALA A 1 94 ? -6.467 -6.723 -17.620 1.00 95.00 94 ALA A CA 1
ATOM 778 C C . ALA A 1 94 ? -7.491 -7.730 -17.078 1.00 95.00 94 ALA A C 1
ATOM 780 O O . ALA A 1 94 ? -8.632 -7.351 -16.826 1.00 95.00 94 ALA A O 1
ATOM 781 N N . GLU A 1 95 ? -7.063 -8.964 -16.810 1.00 95.38 95 GLU A N 1
ATOM 782 C CA . GLU A 1 95 ? -7.885 -9.992 -16.162 1.00 95.38 95 GLU A CA 1
ATOM 783 C C . GLU A 1 95 ? -8.303 -9.553 -14.748 1.00 95.38 95 GLU A C 1
ATOM 785 O O . GLU A 1 95 ? -9.468 -9.668 -14.370 1.00 95.38 95 GLU A O 1
ATOM 790 N N . ALA A 1 96 ? -7.386 -8.970 -13.966 1.00 95.75 96 ALA A N 1
ATOM 791 C CA . ALA A 1 96 ? -7.713 -8.424 -12.647 1.00 95.75 96 ALA A CA 1
ATOM 792 C C . ALA A 1 96 ? -8.746 -7.285 -12.718 1.00 95.75 96 ALA A C 1
ATOM 794 O O . ALA A 1 96 ? -9.637 -7.206 -11.873 1.00 95.75 96 ALA A O 1
ATOM 795 N N . LEU A 1 97 ? -8.647 -6.409 -13.722 1.00 95.69 97 LEU A N 1
ATOM 796 C CA . LEU A 1 97 ? -9.597 -5.321 -13.946 1.00 95.69 97 LEU A CA 1
ATOM 797 C C . LEU A 1 97 ? -10.981 -5.839 -14.358 1.00 95.69 97 LEU A C 1
ATOM 799 O O . LEU A 1 97 ? -11.990 -5.308 -13.894 1.00 95.69 97 LEU A O 1
ATOM 803 N N . GLU A 1 98 ? -11.038 -6.867 -15.203 1.00 95.81 98 GLU A N 1
ATOM 804 C CA . GLU A 1 98 ? -12.288 -7.525 -15.588 1.00 95.81 98 GLU A CA 1
ATOM 805 C C . GLU A 1 98 ? -12.969 -8.149 -14.365 1.00 95.81 98 GLU A C 1
ATOM 807 O O . GLU A 1 98 ? -14.098 -7.778 -14.048 1.00 95.81 98 GLU A O 1
ATOM 812 N N . ASN A 1 99 ? -12.236 -8.960 -13.596 1.00 95.56 99 ASN A N 1
ATOM 813 C CA . ASN A 1 99 ? -12.725 -9.562 -12.352 1.00 95.56 99 ASN A CA 1
ATOM 814 C C . ASN A 1 99 ? -13.199 -8.508 -11.339 1.00 95.56 99 ASN A C 1
ATOM 816 O O . ASN A 1 99 ? -14.220 -8.685 -10.675 1.00 95.56 99 ASN A O 1
ATOM 820 N N . HIS A 1 100 ? -12.482 -7.385 -11.218 1.00 95.44 100 HIS A N 1
ATOM 821 C CA . HIS A 1 100 ? -12.925 -6.270 -10.386 1.00 95.44 100 HIS A CA 1
ATOM 822 C C . HIS A 1 100 ? -14.286 -5.741 -10.852 1.00 95.44 100 HIS A C 1
ATOM 824 O O . HIS A 1 100 ? -15.173 -5.526 -10.027 1.00 95.44 100 HIS A O 1
ATOM 830 N N . ASN A 1 101 ? -14.457 -5.523 -12.156 1.00 95.75 101 ASN A N 1
ATOM 831 C CA . ASN A 1 101 ? -15.666 -4.945 -12.739 1.00 95.75 101 ASN A CA 1
ATOM 832 C C . ASN A 1 101 ? -16.893 -5.871 -12.661 1.00 95.75 101 ASN A C 1
ATOM 834 O O . ASN A 1 101 ? -18.014 -5.379 -12.777 1.00 95.75 101 ASN A O 1
ATOM 838 N N . GLU A 1 102 ? -16.709 -7.174 -12.439 1.00 95.50 102 GLU A N 1
ATOM 839 C CA . GLU A 1 102 ? -17.815 -8.111 -12.199 1.00 95.50 102 GLU A CA 1
ATOM 840 C C . GLU A 1 102 ? -18.468 -7.932 -10.821 1.00 95.50 102 GLU A C 1
ATOM 842 O O . GLU A 1 102 ? -19.672 -8.147 -10.671 1.00 95.50 102 GLU A O 1
ATOM 847 N N . VAL A 1 103 ? -17.685 -7.546 -9.807 1.00 92.38 103 VAL A N 1
ATOM 848 C CA . VAL A 1 103 ? -18.131 -7.516 -8.400 1.00 92.38 103 VAL A CA 1
ATOM 849 C C . VAL A 1 103 ? -18.156 -6.115 -7.785 1.00 92.38 103 VAL A C 1
ATOM 851 O O . VAL A 1 103 ? -18.810 -5.908 -6.763 1.00 92.38 103 VAL A O 1
ATOM 854 N N . ASN A 1 104 ? -17.483 -5.144 -8.405 1.00 91.69 104 ASN A N 1
ATOM 855 C CA . ASN A 1 104 ? -17.384 -3.758 -7.950 1.00 91.69 104 ASN A CA 1
ATOM 856 C C . ASN A 1 104 ? -17.887 -2.770 -9.012 1.00 91.69 104 ASN A C 1
ATOM 858 O O . ASN A 1 104 ? -18.225 -3.125 -10.139 1.00 91.69 104 ASN A O 1
ATOM 862 N N . THR A 1 105 ? -17.906 -1.483 -8.656 1.00 88.62 105 THR A N 1
ATOM 863 C CA . THR A 1 105 ? -18.191 -0.398 -9.601 1.00 88.62 105 THR A CA 1
ATOM 864 C C . THR A 1 105 ? -17.231 -0.448 -10.787 1.00 88.62 105 THR A C 1
ATOM 866 O O . THR A 1 105 ? -16.015 -0.416 -10.606 1.00 88.62 105 THR A O 1
ATOM 869 N N . VAL A 1 106 ? -17.786 -0.465 -11.999 1.00 90.25 106 VAL A N 1
ATOM 870 C CA . VAL A 1 106 ? -17.014 -0.574 -13.240 1.00 90.25 106 VAL A CA 1
ATOM 871 C C . VAL A 1 106 ? -16.019 0.581 -13.384 1.00 90.25 106 VAL A C 1
ATOM 873 O O . VAL A 1 106 ? -16.390 1.754 -13.309 1.00 90.25 106 VAL A O 1
ATOM 876 N N . MET A 1 107 ? -14.759 0.235 -13.643 1.00 90.50 107 MET A N 1
ATOM 877 C CA . MET A 1 107 ? -13.688 1.160 -14.004 1.00 90.50 107 MET A CA 1
ATOM 878 C C . MET A 1 107 ? -13.267 0.918 -15.457 1.00 90.50 107 MET A C 1
ATOM 880 O O . MET A 1 107 ? -12.792 -0.165 -15.798 1.00 90.50 107 MET A O 1
ATOM 884 N N . ASP A 1 108 ? -13.396 1.936 -16.310 1.00 85.00 108 ASP A N 1
ATOM 885 C CA . ASP A 1 108 ? -12.916 1.898 -17.699 1.00 85.00 108 ASP A CA 1
ATOM 886 C C . ASP A 1 108 ? -11.481 2.434 -17.785 1.00 85.00 108 ASP A C 1
ATOM 888 O O . ASP A 1 108 ? -11.214 3.555 -18.227 1.00 85.00 108 ASP A O 1
ATOM 892 N N . LEU A 1 109 ? -10.552 1.637 -17.260 1.00 84.31 109 LEU A N 1
ATOM 893 C CA . LEU A 1 109 ? -9.125 1.921 -17.327 1.00 84.31 109 LEU A CA 1
ATOM 894 C C . LEU A 1 109 ? -8.535 1.410 -18.641 1.00 84.31 109 LEU A C 1
ATOM 896 O O . LEU A 1 109 ? -8.867 0.324 -19.123 1.00 84.31 109 LEU A O 1
ATOM 900 N N . VAL A 1 110 ? -7.607 2.186 -19.199 1.00 85.94 110 VAL A N 1
ATOM 901 C CA . VAL A 1 110 ? -6.751 1.737 -20.298 1.00 85.94 110 VAL A CA 1
ATOM 902 C C . VAL A 1 110 ? -5.356 1.484 -19.737 1.00 85.94 110 VAL A C 1
ATOM 904 O O . VAL A 1 110 ? -4.706 2.396 -19.230 1.00 85.94 110 VAL A O 1
ATOM 907 N N . LEU A 1 111 ? -4.916 0.227 -19.792 1.00 87.38 111 LEU A N 1
ATOM 908 C CA . LEU A 1 111 ? -3.662 -0.240 -19.197 1.00 87.38 111 LEU A CA 1
ATOM 909 C C . LEU A 1 111 ? -2.488 -0.064 -20.167 1.00 87.38 111 LEU A C 1
ATOM 911 O O . LEU A 1 111 ? -1.952 -1.033 -20.698 1.00 87.38 111 LEU A O 1
ATOM 915 N N . PHE A 1 112 ? -2.096 1.184 -20.412 1.00 87.12 112 PHE A N 1
ATOM 916 C CA . PHE A 1 112 ? -0.818 1.475 -21.065 1.00 87.12 112 PHE A CA 1
ATOM 917 C C . PHE A 1 112 ? 0.352 1.239 -20.098 1.00 87.12 112 PHE A C 1
ATOM 919 O O . PHE A 1 112 ? 0.159 1.116 -18.888 1.00 87.12 112 PHE A O 1
ATOM 926 N N . GLU A 1 113 ? 1.577 1.227 -20.620 1.00 87.06 113 GLU A N 1
ATOM 927 C CA . GLU A 1 113 ? 2.793 0.891 -19.866 1.00 87.06 113 GLU A CA 1
ATOM 928 C C . GLU A 1 113 ? 2.945 1.686 -18.553 1.00 87.06 113 GLU A C 1
ATOM 930 O O . GLU A 1 113 ? 3.241 1.108 -17.507 1.00 87.06 113 GLU A O 1
ATOM 935 N N . ASP A 1 114 ? 2.660 2.993 -18.558 1.00 86.62 114 ASP A N 1
ATOM 936 C CA . ASP A 1 114 ? 2.766 3.808 -17.340 1.00 86.62 114 ASP A CA 1
ATOM 937 C C . ASP A 1 114 ? 1.661 3.495 -16.324 1.00 86.62 114 ASP A C 1
ATOM 939 O O . ASP A 1 114 ? 1.929 3.446 -15.125 1.00 86.62 114 ASP A O 1
ATOM 943 N N . ALA A 1 115 ? 0.440 3.183 -16.773 1.00 89.62 115 ALA A N 1
ATOM 944 C CA . ALA A 1 115 ? -0.629 2.741 -15.878 1.00 89.62 115 ALA A CA 1
ATOM 945 C C . ALA A 1 115 ? -0.258 1.413 -15.202 1.00 89.62 115 ALA A C 1
ATOM 947 O O . ALA A 1 115 ? -0.426 1.263 -13.992 1.00 89.62 115 ALA A O 1
ATOM 948 N N . VAL A 1 116 ? 0.324 0.482 -15.962 1.00 92.50 116 VAL A N 1
ATOM 949 C CA . VAL A 1 116 ? 0.841 -0.790 -15.444 1.00 92.50 116 VAL A CA 1
ATOM 950 C C . VAL A 1 116 ? 1.927 -0.550 -14.387 1.00 92.50 116 VAL A C 1
ATOM 952 O O . VAL A 1 116 ? 1.847 -1.106 -13.289 1.00 92.50 116 VAL A O 1
ATOM 955 N N . ARG A 1 117 ? 2.898 0.337 -14.657 1.00 91.25 117 ARG A N 1
ATOM 956 C CA . ARG A 1 117 ? 3.919 0.742 -13.669 1.00 91.25 117 ARG A CA 1
ATOM 957 C C . ARG A 1 117 ? 3.294 1.320 -12.404 1.00 91.25 117 ARG A C 1
ATOM 959 O O . ARG A 1 117 ? 3.673 0.920 -11.304 1.00 91.25 117 ARG A O 1
ATOM 966 N N . HIS A 1 118 ? 2.336 2.236 -12.549 1.00 92.00 118 HIS A N 1
ATOM 967 C CA . HIS A 1 118 ? 1.648 2.859 -11.421 1.00 92.00 118 HIS A CA 1
ATOM 968 C C . HIS A 1 118 ? 0.949 1.817 -10.543 1.00 92.00 118 HIS A C 1
ATOM 970 O O . HIS A 1 118 ? 1.116 1.858 -9.326 1.00 92.00 118 HIS A O 1
ATOM 976 N N . VAL A 1 119 ? 0.242 0.844 -11.130 1.00 95.00 119 VAL A N 1
ATOM 977 C CA . VAL A 1 119 ? -0.395 -0.243 -10.365 1.00 95.00 119 VAL A CA 1
ATOM 978 C C . VAL A 1 119 ? 0.647 -1.077 -9.620 1.00 95.00 119 VAL A C 1
ATOM 980 O O . VAL A 1 119 ? 0.467 -1.344 -8.432 1.00 95.00 119 VAL A O 1
ATOM 983 N N . CYS A 1 120 ? 1.764 -1.440 -10.262 1.00 94.00 120 CYS A N 1
ATOM 984 C CA . CYS A 1 120 ? 2.847 -2.164 -9.590 1.00 94.00 120 CYS A CA 1
ATOM 985 C C . CYS A 1 120 ? 3.415 -1.381 -8.398 1.00 94.00 120 CYS A C 1
ATOM 987 O O . CYS A 1 120 ? 3.672 -1.967 -7.347 1.00 94.00 120 CYS A O 1
ATOM 989 N N . HIS A 1 121 ? 3.601 -0.067 -8.536 1.00 91.75 121 HIS A N 1
ATOM 990 C CA . HIS A 1 121 ? 4.130 0.765 -7.455 1.00 91.75 121 HIS A CA 1
ATOM 991 C C . HIS A 1 121 ? 3.134 0.932 -6.314 1.00 91.75 121 HIS A C 1
ATOM 993 O O . HIS A 1 121 ? 3.520 0.763 -5.159 1.00 91.75 121 HIS A O 1
ATOM 999 N N . ILE A 1 122 ? 1.863 1.208 -6.620 1.00 94.44 122 ILE A N 1
ATOM 1000 C CA . ILE A 1 122 ? 0.822 1.335 -5.598 1.00 94.44 122 ILE A CA 1
ATOM 1001 C C . ILE A 1 122 ? 0.666 0.005 -4.858 1.00 94.44 122 ILE A C 1
ATOM 1003 O O . ILE A 1 122 ? 0.720 -0.005 -3.634 1.00 94.44 122 ILE A O 1
ATOM 1007 N N . SER A 1 123 ? 0.586 -1.124 -5.570 1.00 95.00 123 SER A N 1
ATOM 1008 C CA . SER A 1 123 ? 0.537 -2.456 -4.952 1.00 95.00 123 SER A CA 1
ATOM 1009 C C . SER A 1 123 ? 1.744 -2.703 -4.041 1.00 95.00 123 SER A C 1
ATOM 1011 O O . SER A 1 123 ? 1.572 -3.105 -2.895 1.00 95.00 123 SER A O 1
ATOM 1013 N N . ARG A 1 124 ? 2.964 -2.363 -4.482 1.00 92.88 124 ARG A N 1
ATOM 1014 C CA . ARG A 1 124 ? 4.167 -2.467 -3.640 1.00 92.88 124 ARG A CA 1
ATOM 1015 C C . ARG A 1 124 ? 4.073 -1.611 -2.370 1.00 92.88 124 ARG A C 1
ATOM 1017 O O . ARG A 1 124 ? 4.553 -2.042 -1.323 1.00 92.88 124 ARG A O 1
ATOM 1024 N N . ILE A 1 125 ? 3.504 -0.405 -2.448 1.00 92.38 125 ILE A N 1
ATOM 1025 C CA . ILE A 1 125 ? 3.281 0.436 -1.264 1.00 92.38 125 ILE A CA 1
ATOM 1026 C C . ILE A 1 125 ? 2.259 -0.234 -0.343 1.00 92.38 125 ILE A C 1
ATOM 1028 O O . ILE A 1 125 ? 2.549 -0.390 0.835 1.00 92.38 125 ILE A O 1
ATOM 1032 N N . LEU A 1 126 ? 1.120 -0.699 -0.862 1.00 93.50 126 LEU A N 1
ATOM 1033 C CA . LEU A 1 126 ? 0.067 -1.332 -0.058 1.00 93.50 126 LEU A CA 1
ATOM 1034 C C . LEU A 1 126 ? 0.555 -2.585 0.686 1.00 93.50 126 LEU A C 1
ATOM 1036 O O . LEU A 1 126 ? 0.179 -2.800 1.841 1.00 93.50 126 LEU A O 1
ATOM 1040 N N . GLU A 1 127 ? 1.448 -3.368 0.084 1.00 92.00 127 GLU A N 1
ATOM 1041 C CA . GLU A 1 127 ? 2.059 -4.553 0.705 1.00 92.00 127 GLU A CA 1
ATOM 1042 C C . GLU A 1 127 ? 3.083 -4.197 1.802 1.00 92.00 127 GLU A C 1
ATOM 1044 O O . GLU A 1 127 ? 3.417 -5.028 2.652 1.00 92.00 127 GLU A O 1
ATOM 1049 N N . ALA A 1 128 ? 3.557 -2.946 1.862 1.00 88.75 128 ALA A N 1
ATOM 1050 C CA . ALA A 1 128 ? 4.519 -2.518 2.871 1.00 88.75 128 ALA A CA 1
ATOM 1051 C C . ALA A 1 128 ? 3.913 -2.506 4.284 1.00 88.75 128 ALA A C 1
ATOM 1053 O O . ALA A 1 128 ? 2.760 -2.092 4.487 1.00 88.75 128 ALA A O 1
ATOM 1054 N N . PRO A 1 129 ? 4.687 -2.893 5.316 1.00 81.75 129 PRO A N 1
ATOM 1055 C CA . PRO A 1 129 ? 4.312 -2.619 6.696 1.00 81.75 129 PRO A CA 1
ATOM 1056 C C . PRO A 1 129 ? 4.113 -1.108 6.866 1.00 81.75 129 PRO A C 1
ATOM 1058 O O . PRO A 1 129 ? 5.040 -0.347 6.614 1.00 81.75 129 PRO A O 1
ATOM 1061 N N . ARG A 1 130 ? 2.911 -0.675 7.276 1.00 83.88 130 ARG A N 1
ATOM 1062 C CA . ARG A 1 130 ? 2.522 0.753 7.327 1.00 83.88 130 ARG A CA 1
ATOM 1063 C C . ARG A 1 130 ? 2.622 1.477 5.974 1.00 83.88 130 ARG A C 1
ATOM 1065 O O . ARG A 1 130 ? 2.983 2.644 5.905 1.00 83.88 130 ARG A O 1
ATOM 1072 N N . GLY A 1 131 ? 2.298 0.759 4.904 1.00 86.81 131 GLY A N 1
ATOM 1073 C CA . GLY A 1 131 ? 2.269 1.240 3.528 1.00 86.81 131 GLY A CA 1
ATOM 1074 C C . GLY A 1 131 ? 1.162 2.245 3.220 1.00 86.81 131 GLY A C 1
ATOM 1075 O O . GLY A 1 131 ? 0.258 1.938 2.448 1.00 86.81 131 GLY A O 1
ATOM 1076 N N . ASN A 1 132 ? 1.222 3.423 3.835 1.00 91.06 132 ASN A N 1
ATOM 1077 C CA . ASN A 1 132 ? 0.372 4.555 3.476 1.00 91.06 132 ASN A CA 1
ATOM 1078 C C . ASN A 1 132 ? 0.966 5.270 2.260 1.00 91.06 132 ASN A C 1
ATOM 1080 O O . ASN A 1 132 ? 2.186 5.269 2.076 1.00 91.06 132 ASN A O 1
ATOM 1084 N N . ALA A 1 133 ? 0.124 5.868 1.425 1.00 90.00 133 ALA A N 1
ATOM 1085 C CA . ALA A 1 133 ? 0.532 6.473 0.164 1.00 90.00 133 ALA A CA 1
ATOM 1086 C C . ALA A 1 133 ? -0.004 7.900 0.035 1.00 90.00 133 ALA A C 1
ATOM 1088 O O . ALA A 1 133 ? -1.192 8.138 0.225 1.00 90.00 133 ALA A O 1
ATOM 1089 N N . LEU A 1 134 ? 0.857 8.826 -0.378 1.00 88.06 134 LEU A N 1
ATOM 1090 C CA . LEU A 1 134 ? 0.457 10.160 -0.817 1.00 88.06 134 LEU A CA 1
ATOM 1091 C C . LEU A 1 134 ? 0.639 10.234 -2.333 1.00 88.06 134 LEU A C 1
ATOM 1093 O O . LEU A 1 134 ? 1.767 10.303 -2.824 1.00 88.06 134 LEU A O 1
ATOM 1097 N N . LEU A 1 135 ? -0.470 10.170 -3.069 1.00 88.69 135 LEU A N 1
ATOM 1098 C CA . LEU A 1 135 ? -0.495 10.146 -4.526 1.00 88.69 135 LEU A CA 1
ATOM 1099 C C . LEU A 1 135 ? -0.637 11.558 -5.087 1.00 88.69 135 LEU A C 1
ATOM 1101 O O . LEU A 1 135 ? -1.696 12.179 -5.012 1.00 88.69 135 LEU A O 1
ATOM 1105 N N . VAL A 1 136 ? 0.426 12.046 -5.718 1.00 84.75 136 VAL A N 1
ATOM 1106 C CA . VAL A 1 136 ? 0.458 13.377 -6.327 1.00 84.75 136 VAL A CA 1
ATOM 1107 C C . VAL A 1 136 ? 0.277 13.263 -7.832 1.00 84.75 136 VAL A C 1
ATOM 1109 O O . VAL A 1 136 ? 1.056 12.596 -8.508 1.00 84.75 136 VAL A O 1
ATOM 1112 N N . GLY A 1 137 ? -0.717 13.951 -8.385 1.00 82.81 137 GLY A N 1
ATOM 1113 C CA . GLY A 1 137 ? -0.945 13.960 -9.830 1.00 82.81 137 GLY A CA 1
ATOM 1114 C C . GLY A 1 137 ? -2.097 14.868 -10.229 1.00 82.81 137 GLY A C 1
ATOM 1115 O O . GLY A 1 137 ? -2.981 15.152 -9.419 1.00 82.81 137 GLY A O 1
ATOM 1116 N N . VAL A 1 138 ? -2.117 15.314 -11.487 1.00 80.94 138 VAL A N 1
ATOM 1117 C CA . VAL A 1 138 ? -3.202 16.157 -12.023 1.00 80.94 138 VAL A CA 1
ATOM 1118 C C . VAL A 1 138 ? -4.562 15.452 -11.929 1.00 80.94 138 VAL A C 1
ATOM 1120 O O . VAL A 1 138 ? -4.638 14.222 -11.846 1.00 80.94 138 VAL A O 1
ATOM 1123 N N . GLY A 1 139 ? -5.660 16.206 -11.935 1.00 79.94 139 GLY A N 1
ATOM 1124 C CA . GLY A 1 139 ? -6.996 15.619 -12.079 1.00 79.94 139 GLY A CA 1
ATOM 1125 C C . GLY A 1 139 ? -7.074 14.736 -13.333 1.00 79.94 139 GLY A C 1
ATOM 1126 O O . GLY A 1 139 ? -6.463 15.052 -14.350 1.00 79.94 139 GLY A O 1
ATOM 1127 N N . GLY A 1 140 ? -7.760 13.594 -13.250 1.00 80.12 140 GLY A N 1
ATOM 1128 C CA . GLY A 1 140 ? -7.821 12.626 -14.356 1.00 80.12 140 GLY A CA 1
ATOM 1129 C C . GLY A 1 140 ? -6.587 11.725 -14.502 1.00 80.12 140 GLY A C 1
ATOM 1130 O O . GLY A 1 140 ? -6.598 10.828 -15.333 1.00 80.12 140 GLY A O 1
ATOM 1131 N N . SER A 1 141 ? -5.557 11.861 -13.655 1.00 82.44 141 SER A N 1
ATOM 1132 C CA . SER A 1 141 ? -4.375 10.972 -13.665 1.00 82.44 141 SER A CA 1
ATOM 1133 C C . SER A 1 141 ? -4.651 9.520 -13.202 1.00 82.44 141 SER A C 1
ATOM 1135 O O . SER A 1 141 ? -3.732 8.718 -13.069 1.00 82.44 141 SER A O 1
ATOM 1137 N N . GLY A 1 142 ? -5.910 9.154 -12.951 1.00 88.25 142 GLY A N 1
ATOM 1138 C CA . GLY A 1 142 ? -6.293 7.786 -12.603 1.00 88.25 142 GLY A CA 1
ATOM 1139 C C . GLY A 1 142 ? -5.985 7.356 -11.166 1.00 88.25 142 GLY A C 1
ATOM 1140 O O . GLY A 1 142 ? -6.279 6.209 -10.853 1.00 88.25 142 GLY A O 1
ATOM 1141 N N . LYS A 1 143 ? -5.470 8.241 -10.291 1.00 90.06 143 LYS A N 1
ATOM 1142 C CA . LYS A 1 143 ? -5.058 7.932 -8.899 1.00 90.06 143 LYS A CA 1
ATOM 1143 C C . LYS A 1 143 ? -6.003 6.961 -8.186 1.00 90.06 143 LYS A C 1
ATOM 1145 O O . LYS A 1 143 ? -5.622 5.833 -7.902 1.00 90.06 143 LYS A O 1
ATOM 1150 N N . GLN A 1 144 ? -7.268 7.347 -8.015 1.00 91.81 144 GLN A N 1
ATOM 1151 C CA . GLN A 1 144 ? -8.239 6.514 -7.302 1.00 91.81 144 GLN A CA 1
ATOM 1152 C C . GLN A 1 144 ? -8.520 5.177 -7.998 1.00 91.81 144 GLN A C 1
ATOM 1154 O O . GLN A 1 144 ? -8.655 4.153 -7.338 1.00 91.81 144 GLN A O 1
ATOM 1159 N N . SER A 1 145 ? -8.649 5.165 -9.325 1.00 94.19 145 SER A N 1
ATOM 1160 C CA . SER A 1 145 ? -8.975 3.945 -10.073 1.00 94.19 145 SER A CA 1
ATOM 1161 C C . SER A 1 145 ? -7.803 2.959 -10.087 1.00 94.19 145 SER A C 1
ATOM 1163 O O . SER A 1 145 ? -8.007 1.759 -9.921 1.00 94.19 145 SER A O 1
ATOM 1165 N N . LEU A 1 146 ? -6.570 3.460 -10.208 1.00 95.38 146 LEU A N 1
ATOM 1166 C CA . LEU A 1 146 ? -5.351 2.656 -10.116 1.00 95.38 146 LEU A CA 1
ATOM 1167 C C . LEU A 1 146 ? -5.157 2.113 -8.695 1.00 95.38 146 LEU A C 1
ATOM 1169 O O . LEU A 1 146 ? -4.807 0.944 -8.545 1.00 95.38 146 LEU A O 1
ATOM 1173 N N . THR A 1 147 ? -5.462 2.902 -7.656 1.00 95.75 147 THR A N 1
ATOM 1174 C CA . THR A 1 147 ? -5.446 2.410 -6.271 1.00 95.75 147 THR A CA 1
ATOM 1175 C C . THR A 1 147 ? -6.506 1.346 -6.025 1.00 95.75 147 THR A C 1
ATOM 1177 O O . THR A 1 147 ? -6.201 0.341 -5.392 1.00 95.75 147 THR A O 1
ATOM 1180 N N . ARG A 1 148 ? -7.731 1.508 -6.543 1.00 96.44 148 ARG A N 1
ATOM 1181 C CA . ARG A 1 148 ? -8.780 0.478 -6.426 1.00 96.44 148 ARG A CA 1
ATOM 1182 C C . ARG A 1 148 ? -8.372 -0.828 -7.100 1.00 96.44 148 ARG A C 1
ATOM 1184 O O . ARG A 1 148 ? -8.553 -1.888 -6.511 1.00 96.44 148 ARG A O 1
ATOM 1191 N N . LEU A 1 149 ? -7.764 -0.755 -8.285 1.00 96.62 149 LEU A N 1
ATOM 1192 C CA . LEU A 1 149 ? -7.239 -1.938 -8.967 1.00 96.62 149 LEU A CA 1
ATOM 1193 C C . LEU A 1 149 ? -6.101 -2.598 -8.170 1.00 96.62 149 LEU A C 1
ATOM 1195 O O . LEU A 1 149 ? -6.109 -3.811 -7.983 1.00 96.62 149 LEU A O 1
ATOM 1199 N N . ALA A 1 150 ? -5.155 -1.814 -7.646 1.00 96.44 150 ALA A N 1
ATOM 1200 C CA . ALA A 1 150 ? -4.072 -2.330 -6.808 1.00 96.44 150 ALA A CA 1
ATOM 1201 C C . ALA A 1 150 ? -4.592 -2.977 -5.509 1.00 96.44 150 ALA A C 1
ATOM 1203 O O . ALA A 1 150 ? -4.133 -4.054 -5.136 1.00 96.44 150 ALA A O 1
ATOM 1204 N N . ALA A 1 151 ? -5.577 -2.357 -4.853 1.00 96.19 151 ALA A N 1
ATOM 1205 C CA . ALA A 1 151 ? -6.229 -2.896 -3.662 1.00 96.19 151 ALA A CA 1
ATOM 1206 C C . ALA A 1 151 ? -6.942 -4.220 -3.964 1.00 96.19 151 ALA A C 1
ATOM 1208 O O . ALA A 1 151 ? -6.793 -5.176 -3.207 1.00 96.19 151 ALA A O 1
ATOM 1209 N N . PHE A 1 152 ? -7.640 -4.309 -5.100 1.00 96.19 152 PHE A N 1
ATOM 1210 C CA . PHE A 1 152 ? -8.290 -5.539 -5.549 1.00 96.19 152 PHE A CA 1
ATOM 1211 C C . PHE A 1 152 ? -7.287 -6.680 -5.760 1.00 96.19 152 PHE A C 1
ATOM 1213 O O . PHE A 1 152 ? -7.503 -7.787 -5.273 1.00 96.19 152 PHE A O 1
ATOM 1220 N N . ILE A 1 153 ? -6.154 -6.401 -6.411 1.00 95.88 153 ILE A N 1
ATOM 1221 C CA . ILE A 1 153 ? -5.077 -7.383 -6.619 1.00 95.88 153 ILE A CA 1
ATOM 1222 C C . ILE A 1 153 ? -4.513 -7.885 -5.283 1.00 95.88 153 ILE A C 1
ATOM 1224 O O . ILE A 1 153 ? -4.281 -9.083 -5.119 1.00 95.88 153 ILE A O 1
ATOM 1228 N N . SER A 1 154 ? -4.343 -6.986 -4.314 1.00 94.12 154 SER A N 1
ATOM 1229 C CA . SER A 1 154 ? -3.902 -7.318 -2.956 1.00 94.12 154 SER A CA 1
ATOM 1230 C C . SER A 1 154 ? -5.028 -7.843 -2.049 1.00 94.12 154 SER A C 1
ATOM 1232 O O . SER A 1 154 ? -4.812 -8.018 -0.851 1.00 94.12 154 SER A O 1
ATOM 1234 N N . SER A 1 155 ? -6.226 -8.120 -2.588 1.00 94.56 155 SER A N 1
ATOM 1235 C CA . SER A 1 155 ? -7.392 -8.610 -1.830 1.00 94.56 155 SER A CA 1
ATOM 1236 C C . SER A 1 155 ? -7.756 -7.729 -0.624 1.00 94.56 155 SER A C 1
ATOM 1238 O O . SER A 1 155 ? -8.126 -8.223 0.443 1.00 94.56 155 SER A O 1
ATOM 1240 N N . MET A 1 156 ? -7.620 -6.413 -0.783 1.00 95.56 156 MET A N 1
ATOM 1241 C CA . MET A 1 156 ? -7.960 -5.412 0.223 1.00 95.56 156 MET A CA 1
ATOM 1242 C C . MET A 1 156 ? -9.302 -4.764 -0.107 1.00 95.56 156 MET A C 1
ATOM 1244 O O . MET A 1 156 ? -9.575 -4.412 -1.256 1.00 95.56 156 MET A O 1
ATOM 1248 N N . ASP A 1 157 ? -10.111 -4.528 0.922 1.00 96.25 157 ASP A N 1
ATOM 1249 C CA . ASP A 1 157 ? -11.326 -3.736 0.772 1.00 96.25 157 ASP A CA 1
ATOM 1250 C C . ASP A 1 157 ? -10.975 -2.266 0.551 1.00 96.25 157 ASP A C 1
ATOM 1252 O O . ASP A 1 157 ? -9.995 -1.757 1.090 1.00 96.25 157 ASP A O 1
ATOM 1256 N N . VAL A 1 158 ? -11.817 -1.544 -0.180 1.00 96.50 158 VAL A N 1
ATOM 1257 C CA . VAL A 1 158 ? -11.663 -0.099 -0.355 1.00 96.50 158 VAL A CA 1
ATOM 1258 C C . VAL A 1 158 ? -12.777 0.621 0.386 1.00 96.50 158 VAL A C 1
ATOM 1260 O O . VAL A 1 158 ? -13.957 0.333 0.196 1.00 96.50 158 VAL A O 1
ATOM 1263 N N . PHE A 1 159 ? -12.403 1.591 1.210 1.00 96.12 159 PHE A N 1
ATOM 1264 C CA . PHE A 1 159 ? -13.328 2.513 1.846 1.00 96.12 159 PHE A CA 1
ATOM 1265 C C . PHE A 1 159 ? -13.032 3.934 1.388 1.00 96.12 159 PHE A C 1
ATOM 1267 O O . PHE A 1 159 ? -11.883 4.363 1.369 1.00 96.12 159 PHE A O 1
ATOM 1274 N N . GLN A 1 160 ? -14.076 4.674 1.040 1.00 93.31 160 GLN A N 1
ATOM 1275 C CA . GLN A 1 160 ? -13.982 6.077 0.670 1.00 93.31 160 GLN A CA 1
ATOM 1276 C C . GLN A 1 160 ? -15.116 6.833 1.343 1.00 93.31 160 GLN A C 1
ATOM 1278 O O . GLN A 1 160 ? -16.280 6.431 1.265 1.00 93.31 160 GLN A O 1
ATOM 1283 N N . ILE A 1 161 ? -14.783 7.959 1.964 1.00 89.31 161 ILE A N 1
ATOM 1284 C CA . ILE A 1 161 ? -15.785 8.810 2.596 1.00 89.31 161 ILE A CA 1
ATOM 1285 C C . ILE A 1 161 ? -16.615 9.497 1.524 1.00 89.31 161 ILE A C 1
ATOM 1287 O O . ILE A 1 161 ? -16.099 10.001 0.526 1.00 89.31 161 ILE A O 1
ATOM 1291 N N . THR A 1 162 ? -17.921 9.555 1.759 1.00 85.75 162 THR A N 1
ATOM 1292 C CA . THR A 1 162 ? -18.846 10.325 0.930 1.00 85.75 162 THR A CA 1
ATOM 1293 C C . THR A 1 162 ? -19.264 11.570 1.696 1.00 85.75 162 THR A C 1
ATOM 1295 O O . THR A 1 162 ? -20.076 11.485 2.616 1.00 85.75 162 THR A O 1
ATOM 1298 N N . LEU A 1 163 ? -18.731 12.731 1.308 1.00 84.06 163 LEU A N 1
ATOM 1299 C CA . LEU A 1 163 ? -19.093 14.001 1.934 1.00 84.06 163 LEU A CA 1
ATOM 1300 C C . LEU A 1 163 ? -20.569 14.318 1.667 1.00 84.06 163 LEU A C 1
ATOM 1302 O O . LEU A 1 163 ? -21.020 14.377 0.522 1.00 84.06 163 LEU A O 1
ATOM 1306 N N . ARG A 1 164 ? -21.328 14.534 2.742 1.00 87.00 164 ARG A N 1
ATOM 1307 C CA . ARG A 1 164 ? -22.737 14.946 2.702 1.00 87.00 164 ARG A CA 1
ATOM 1308 C C . ARG A 1 164 ? -22.876 16.331 3.320 1.00 87.00 164 ARG A C 1
ATOM 1310 O O . ARG A 1 164 ? -22.038 16.763 4.108 1.00 87.00 164 ARG A O 1
ATOM 1317 N N . LYS A 1 165 ? -23.954 17.044 2.987 1.00 86.06 165 LYS A N 1
ATOM 1318 C CA . LYS A 1 165 ? -24.231 18.346 3.606 1.00 86.06 165 LYS A CA 1
ATOM 1319 C C . LYS A 1 165 ? -24.363 18.172 5.122 1.00 86.06 165 LYS A C 1
ATOM 1321 O O . LYS A 1 165 ? -25.234 17.435 5.570 1.00 86.06 165 LYS A O 1
ATOM 1326 N N . GLY A 1 166 ? -23.526 18.880 5.878 1.00 86.81 166 GLY A N 1
ATOM 1327 C CA . GLY A 1 166 ? -23.495 18.788 7.339 1.00 86.81 166 GLY A CA 1
ATOM 1328 C C . GLY A 1 166 ? -22.624 17.659 7.889 1.00 86.81 166 GLY A C 1
ATOM 1329 O O . GLY A 1 166 ? -22.690 17.426 9.084 1.00 86.81 166 GLY A O 1
ATOM 1330 N N . TYR A 1 167 ? -21.816 16.992 7.059 1.00 89.88 167 TYR A N 1
ATOM 1331 C CA . TYR A 1 167 ? -20.787 16.067 7.531 1.00 89.88 167 TYR A CA 1
ATOM 1332 C C . TYR A 1 167 ? -19.740 16.836 8.344 1.00 89.88 167 TYR A C 1
ATOM 1334 O O . TYR A 1 167 ? -19.204 17.839 7.866 1.00 89.88 167 TYR A O 1
ATOM 1342 N N . GLN A 1 168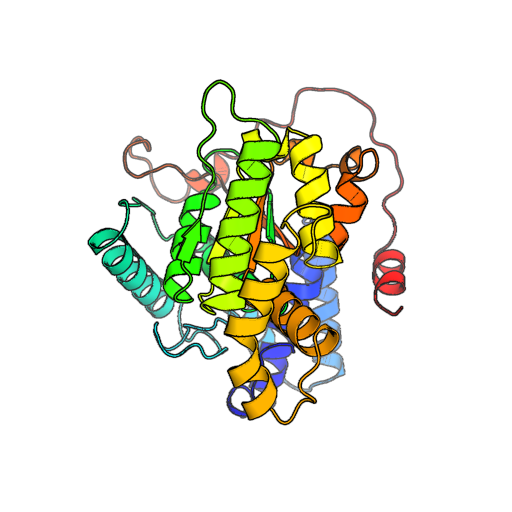 ? -19.504 16.420 9.584 1.00 91.38 168 GLN A N 1
ATOM 1343 C CA . GLN A 1 168 ? -18.631 17.086 10.548 1.00 91.38 168 GLN A CA 1
ATOM 1344 C C . GLN A 1 168 ? -17.656 16.089 11.189 1.00 91.38 168 GLN A C 1
ATOM 1346 O O . GLN A 1 168 ? -17.662 14.891 10.921 1.00 91.38 168 GLN A O 1
ATOM 1351 N N . ILE A 1 169 ? -16.810 16.600 12.082 1.00 91.75 169 ILE A N 1
ATOM 1352 C CA . ILE A 1 169 ? -15.813 15.811 12.813 1.00 91.75 169 ILE A CA 1
ATOM 1353 C C . ILE A 1 169 ? -16.395 14.588 13.546 1.00 91.75 169 ILE A C 1
ATOM 1355 O O . ILE A 1 169 ? -15.762 13.538 13.476 1.00 91.75 169 ILE A O 1
ATOM 1359 N N . PRO A 1 170 ? -17.570 14.651 14.207 1.00 93.50 170 PRO A N 1
ATOM 1360 C CA . PRO A 1 170 ? -18.155 13.464 14.830 1.00 93.50 170 PRO A CA 1
ATOM 1361 C C . PRO A 1 170 ? -18.476 12.348 13.828 1.00 93.50 170 PRO A C 1
ATOM 1363 O O . PRO A 1 170 ? -18.227 11.183 14.126 1.00 93.50 170 PRO A O 1
ATOM 1366 N N . ASP A 1 171 ? -18.965 12.695 12.632 1.00 93.50 171 ASP A N 1
ATOM 1367 C CA . ASP A 1 171 ? -19.254 11.718 11.575 1.00 93.50 171 ASP A CA 1
ATOM 1368 C C . ASP A 1 171 ? -17.961 11.056 11.087 1.00 93.50 171 ASP A C 1
ATOM 1370 O O . ASP A 1 171 ? -17.883 9.838 10.953 1.00 93.50 171 ASP A O 1
ATOM 1374 N N . PHE A 1 172 ? -16.907 11.854 10.913 1.00 93.38 172 PHE A N 1
ATOM 1375 C CA . PHE A 1 172 ? -15.603 11.340 10.513 1.00 93.38 172 PHE A CA 1
ATOM 1376 C C . PHE A 1 172 ? -14.959 10.450 11.573 1.00 93.38 172 PHE A C 1
ATOM 1378 O O . PHE A 1 172 ? -14.440 9.389 11.237 1.00 93.38 172 PHE A O 1
ATOM 1385 N N . LYS A 1 173 ? -15.048 10.818 12.858 1.00 95.06 173 LYS A N 1
ATOM 1386 C CA . LYS A 1 173 ? -14.625 9.933 13.952 1.00 95.06 173 LYS A CA 1
ATOM 1387 C C . LYS A 1 173 ? -15.391 8.608 13.915 1.00 95.06 173 LYS A C 1
ATOM 1389 O O . LYS A 1 173 ? -14.771 7.565 14.083 1.00 95.06 173 LYS A O 1
ATOM 1394 N N . ALA A 1 174 ? -16.696 8.622 13.640 1.00 95.00 174 ALA A N 1
ATOM 1395 C CA . ALA A 1 174 ? -17.483 7.395 13.525 1.00 95.00 174 ALA A CA 1
ATOM 1396 C C . ALA A 1 174 ? -17.033 6.511 12.342 1.00 95.00 174 ALA A C 1
ATOM 1398 O O . ALA A 1 174 ? -16.898 5.294 12.499 1.00 95.00 174 ALA A O 1
ATOM 1399 N N . ASP A 1 175 ? -16.732 7.107 11.184 1.00 95.62 175 ASP A N 1
ATOM 1400 C CA . ASP A 1 175 ? -16.191 6.386 10.025 1.00 95.62 175 ASP A CA 1
ATOM 1401 C C . ASP A 1 175 ? -14.805 5.780 10.325 1.00 95.62 175 ASP A C 1
ATOM 1403 O O . ASP A 1 175 ? -14.566 4.601 10.042 1.00 95.62 175 ASP A O 1
ATOM 1407 N N . LEU A 1 176 ? -13.909 6.536 10.973 1.00 96.25 176 LEU A N 1
ATOM 1408 C CA . LEU A 1 176 ? -12.589 6.047 11.393 1.00 96.25 176 LEU A CA 1
ATOM 1409 C C . LEU A 1 176 ? -12.691 4.946 12.458 1.00 96.25 176 LEU A C 1
ATOM 1411 O O . LEU A 1 176 ? -11.978 3.946 12.374 1.00 96.25 176 LEU A O 1
ATOM 1415 N N . ALA A 1 177 ? -13.606 5.070 13.421 1.00 96.56 177 ALA A N 1
ATOM 1416 C CA . ALA A 1 177 ? -13.877 4.032 14.414 1.00 96.56 177 ALA A CA 1
ATOM 1417 C C . ALA A 1 177 ? -14.338 2.730 13.739 1.00 96.56 177 ALA A C 1
ATOM 1419 O O . ALA A 1 177 ? -13.793 1.657 13.997 1.00 96.56 177 ALA A O 1
ATOM 1420 N N . SER A 1 178 ? -15.282 2.819 12.798 1.00 96.31 178 SER A N 1
ATOM 1421 C CA . SER A 1 178 ? -15.751 1.674 12.009 1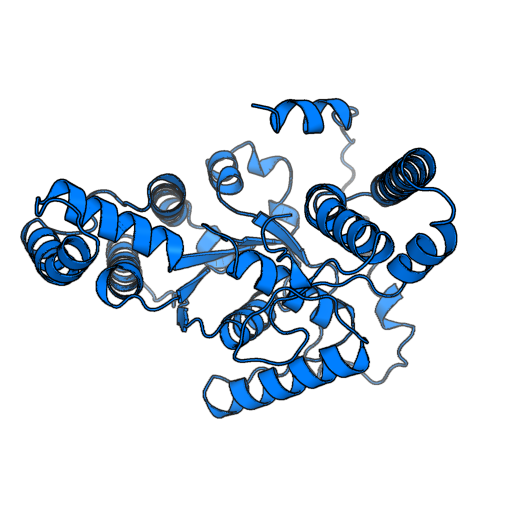.00 96.31 178 SER A CA 1
ATOM 1422 C C . SER A 1 178 ? -14.616 0.997 11.226 1.00 96.31 178 SER A C 1
ATOM 1424 O O . SER A 1 178 ? -14.485 -0.234 11.245 1.00 96.31 178 SER A O 1
ATOM 1426 N N . LEU A 1 179 ? -13.739 1.785 10.594 1.00 96.62 179 LEU A N 1
ATOM 1427 C CA . LEU A 1 179 ? -12.551 1.286 9.893 1.00 96.62 179 LEU A CA 1
ATOM 1428 C C . LEU A 1 179 ? -11.573 0.565 10.822 1.00 96.62 179 LEU A C 1
ATOM 1430 O O . LEU A 1 179 ? -11.117 -0.540 10.509 1.00 96.62 179 LEU A O 1
ATOM 1434 N N . CYS A 1 180 ? -11.264 1.161 11.970 1.00 96.94 180 CYS A N 1
ATOM 1435 C CA . CYS A 1 180 ? -10.382 0.580 12.974 1.00 96.94 180 CYS A CA 1
ATOM 1436 C C . CYS A 1 180 ? -10.974 -0.715 13.557 1.00 96.94 180 CYS A C 1
ATOM 1438 O O . CYS A 1 180 ? -10.254 -1.692 13.739 1.00 96.94 180 CYS A O 1
ATOM 1440 N N . LEU A 1 181 ? -12.291 -0.804 13.760 1.00 97.31 181 LEU A N 1
ATOM 1441 C CA . LEU A 1 181 ? -12.954 -2.051 14.160 1.00 97.31 181 LEU A CA 1
ATOM 1442 C C . LEU A 1 181 ? -12.865 -3.131 13.071 1.00 97.31 181 LEU A C 1
ATOM 1444 O O . LEU A 1 181 ? -12.562 -4.293 13.354 1.00 97.31 181 LEU A O 1
ATOM 1448 N N . LYS A 1 182 ? -13.100 -2.768 11.808 1.00 97.31 182 LYS A N 1
ATOM 1449 C CA . LYS A 1 182 ? -13.006 -3.694 10.670 1.00 97.31 182 LYS A CA 1
ATOM 1450 C C . LYS A 1 182 ? -11.590 -4.260 10.508 1.00 97.31 182 LYS A C 1
ATOM 1452 O O . LYS A 1 182 ? -11.415 -5.465 10.328 1.00 97.31 182 LYS A O 1
ATOM 1457 N N . THR A 1 183 ? -10.582 -3.410 10.624 1.00 96.75 183 THR A N 1
ATOM 1458 C CA . THR A 1 183 ? -9.173 -3.784 10.437 1.00 96.75 183 THR A CA 1
ATOM 1459 C C . THR A 1 183 ? -8.569 -4.429 11.687 1.00 96.75 183 THR A C 1
ATOM 1461 O O . THR A 1 183 ? -7.876 -5.438 11.589 1.00 96.75 183 THR A O 1
ATOM 1464 N N . GLY A 1 184 ? -8.870 -3.908 12.876 1.00 96.12 184 GLY A N 1
ATOM 1465 C CA . GLY A 1 184 ? -8.296 -4.342 14.151 1.00 96.12 184 GLY A CA 1
ATOM 1466 C C . GLY A 1 184 ? -9.043 -5.478 14.858 1.00 96.12 184 GLY A C 1
ATOM 1467 O O . GLY A 1 184 ? -8.412 -6.313 15.504 1.00 96.12 184 GLY A O 1
ATOM 1468 N N . VAL A 1 185 ? -10.367 -5.580 14.725 1.00 96.25 185 VAL A N 1
ATOM 1469 C CA . VAL A 1 185 ? -11.125 -6.707 15.304 1.00 96.25 185 VAL A CA 1
ATOM 1470 C C . VAL A 1 185 ? -11.325 -7.800 14.263 1.00 96.25 185 VAL A C 1
ATOM 1472 O O . VAL A 1 185 ? -10.901 -8.931 14.476 1.00 96.25 185 VAL A O 1
ATOM 1475 N N . LYS A 1 186 ? -11.909 -7.466 13.105 1.00 96.19 186 LYS A N 1
ATOM 1476 C CA . LYS A 1 186 ? -12.226 -8.467 12.066 1.00 96.19 186 LYS A CA 1
ATOM 1477 C C . LYS A 1 186 ? -11.018 -8.884 11.220 1.00 96.19 186 LYS A C 1
ATOM 1479 O O . LYS A 1 186 ? -11.135 -9.827 10.445 1.00 96.19 186 LYS A O 1
ATOM 1484 N N . ASN A 1 187 ? -9.876 -8.205 11.368 1.00 95.69 187 ASN A N 1
ATOM 1485 C CA . ASN A 1 187 ? -8.642 -8.475 10.624 1.00 95.69 187 ASN A CA 1
ATOM 1486 C C . ASN A 1 187 ? -8.823 -8.419 9.093 1.00 95.69 187 ASN A C 1
ATOM 1488 O O . ASN A 1 187 ? -8.195 -9.182 8.363 1.00 95.69 187 ASN A O 1
ATOM 1492 N N . VAL A 1 188 ? -9.684 -7.519 8.609 1.00 96.75 188 VAL A N 1
ATOM 1493 C CA . VAL A 1 188 ? -9.909 -7.309 7.172 1.00 96.75 188 VAL A CA 1
ATOM 1494 C C . VAL A 1 188 ? -9.004 -6.186 6.682 1.00 96.75 188 VAL A C 1
ATOM 1496 O O . VAL A 1 188 ? -9.124 -5.053 7.150 1.00 96.75 188 VAL A O 1
ATOM 1499 N N . SER A 1 189 ? -8.110 -6.489 5.740 1.00 96.00 189 SER A N 1
ATOM 1500 C CA . SER A 1 189 ? -7.231 -5.488 5.130 1.00 96.00 189 SER A CA 1
ATOM 1501 C C . SER A 1 189 ? -8.055 -4.469 4.346 1.00 96.00 189 SER A C 1
ATOM 1503 O O . SER A 1 189 ? -8.942 -4.849 3.584 1.00 96.00 189 SER A O 1
ATOM 1505 N N . THR A 1 190 ? -7.831 -3.178 4.584 1.00 97.38 190 THR A N 1
ATOM 1506 C CA . THR A 1 190 ? -8.644 -2.098 4.013 1.00 97.38 190 THR A CA 1
ATOM 1507 C C . THR A 1 190 ? -7.769 -0.915 3.606 1.00 97.38 190 THR A C 1
ATOM 1509 O O . THR A 1 190 ? -6.963 -0.428 4.399 1.00 97.38 190 THR A O 1
ATOM 1512 N N . VAL A 1 191 ? -7.978 -0.409 2.393 1.00 97.56 191 VAL A N 1
ATOM 1513 C CA . VAL A 1 191 ? -7.444 0.863 1.907 1.00 97.56 191 VAL A CA 1
ATOM 1514 C C . VAL A 1 191 ? -8.485 1.955 2.129 1.00 97.56 191 VAL A C 1
ATOM 1516 O O . VAL A 1 191 ? -9.590 1.894 1.588 1.00 97.56 191 VAL A O 1
ATOM 1519 N N . PHE A 1 192 ? -8.136 2.965 2.915 1.00 96.69 192 PHE A N 1
ATOM 1520 C CA . PHE A 1 192 ? -8.908 4.187 3.062 1.00 96.69 192 PHE A CA 1
ATOM 1521 C C . PHE A 1 192 ? -8.454 5.213 2.016 1.00 96.69 192 PHE A C 1
ATOM 1523 O O . PHE A 1 192 ? -7.331 5.706 2.073 1.00 96.69 192 PHE A O 1
ATOM 1530 N N . LEU A 1 193 ? -9.332 5.509 1.056 1.00 94.19 193 LEU A N 1
ATOM 1531 C CA . LEU A 1 193 ? -9.139 6.519 0.020 1.00 94.19 193 LEU A CA 1
ATOM 1532 C C . LEU A 1 193 ? -9.644 7.882 0.493 1.00 94.19 193 LEU A C 1
ATOM 1534 O O . LEU A 1 193 ? -10.844 8.047 0.743 1.00 94.19 193 LEU A O 1
ATOM 1538 N N . MET A 1 194 ? -8.746 8.861 0.512 1.00 90.56 194 MET A N 1
ATOM 1539 C CA . MET A 1 194 ? -9.046 10.253 0.814 1.00 90.56 194 MET A CA 1
ATOM 1540 C C . MET A 1 194 ? -8.778 11.127 -0.416 1.00 90.56 194 MET A C 1
ATOM 1542 O O . MET A 1 194 ? -7.673 11.150 -0.956 1.00 90.56 194 MET A O 1
ATOM 1546 N N . THR A 1 195 ? -9.810 11.817 -0.900 1.00 86.81 195 THR A N 1
ATOM 1547 C CA . THR A 1 195 ? -9.726 12.650 -2.111 1.00 86.81 195 THR A CA 1
ATOM 1548 C C . THR A 1 195 ? -9.112 14.016 -1.813 1.00 86.81 195 THR A C 1
ATOM 1550 O O . THR A 1 195 ? -9.233 14.503 -0.693 1.00 86.81 195 THR A O 1
ATOM 1553 N N . ASP A 1 196 ? -8.599 14.704 -2.828 1.00 79.94 196 ASP A N 1
ATOM 1554 C CA . ASP A 1 196 ? -8.106 16.091 -2.743 1.00 79.94 196 ASP A CA 1
ATOM 1555 C C . ASP A 1 196 ? -9.072 17.054 -2.021 1.00 79.94 196 ASP A C 1
ATOM 1557 O O . ASP A 1 196 ? -8.682 17.774 -1.105 1.00 79.94 196 ASP A O 1
ATOM 1561 N N . ALA A 1 197 ? -10.369 16.994 -2.335 1.00 77.56 197 ALA A N 1
ATOM 1562 C CA . ALA A 1 197 ? -11.395 17.808 -1.678 1.00 77.56 197 ALA A CA 1
ATOM 1563 C C . ALA A 1 197 ? -11.534 17.542 -0.165 1.00 77.56 197 ALA A C 1
ATOM 1565 O O . ALA A 1 197 ? -12.002 18.408 0.570 1.00 77.56 197 ALA A O 1
ATOM 1566 N N . GLN A 1 198 ? -11.171 16.344 0.296 1.00 79.31 198 GLN A N 1
ATOM 1567 C CA . GLN A 1 198 ? -11.203 15.961 1.711 1.00 79.31 198 GLN A CA 1
ATOM 1568 C C . GLN A 1 198 ? -9.905 16.366 2.410 1.00 79.31 198 GLN A C 1
ATOM 1570 O O . GLN A 1 198 ? -9.945 16.805 3.555 1.00 79.31 198 GLN A O 1
ATOM 1575 N N . VAL A 1 199 ? -8.775 16.253 1.706 1.00 72.81 199 VAL A N 1
ATOM 1576 C CA . VAL A 1 199 ? -7.446 16.690 2.158 1.00 72.81 199 VAL A CA 1
ATOM 1577 C C . VAL A 1 199 ? -7.406 18.192 2.449 1.00 72.81 199 VAL A C 1
ATOM 1579 O O . VAL A 1 199 ? -6.692 18.615 3.349 1.00 72.81 199 VAL A O 1
ATOM 1582 N N . ALA A 1 200 ? -8.231 18.996 1.777 1.00 70.12 200 ALA A N 1
ATOM 1583 C CA . ALA A 1 200 ? -8.322 20.431 2.039 1.00 70.12 200 ALA A CA 1
ATOM 1584 C C . ALA A 1 200 ? -8.888 20.810 3.432 1.00 70.12 200 ALA A C 1
ATOM 1586 O O . ALA A 1 200 ? -8.724 21.957 3.849 1.00 70.12 200 ALA A O 1
ATOM 1587 N N . ASP A 1 201 ? -9.562 19.904 4.160 1.00 80.19 201 ASP A N 1
ATOM 1588 C CA . ASP A 1 201 ? -10.041 20.184 5.525 1.00 80.19 201 ASP A CA 1
ATOM 1589 C C . ASP A 1 201 ? -8.980 19.804 6.568 1.00 80.19 201 ASP A C 1
ATOM 1591 O O . ASP A 1 201 ? -8.826 18.639 6.950 1.00 80.19 201 ASP A O 1
ATOM 1595 N N . GLU A 1 202 ? -8.277 20.815 7.083 1.00 81.31 202 GLU A N 1
ATOM 1596 C CA . GLU A 1 202 ? -7.223 20.656 8.093 1.00 81.31 202 GLU A CA 1
ATOM 1597 C C . GLU A 1 202 ? -7.674 19.867 9.330 1.00 81.31 202 GLU A C 1
ATOM 1599 O O . GLU A 1 202 ? -6.871 19.178 9.959 1.00 81.31 202 GLU A O 1
ATOM 1604 N N . LYS A 1 203 ? -8.960 19.926 9.698 1.00 85.69 203 LYS A N 1
ATOM 1605 C CA . LYS A 1 203 ? -9.454 19.219 10.885 1.00 85.69 203 LYS A CA 1
ATOM 1606 C C . LYS A 1 203 ? -9.510 17.710 10.672 1.00 85.69 203 LYS A C 1
ATOM 1608 O O . LYS A 1 203 ? -9.351 16.963 11.636 1.00 85.69 203 LYS A O 1
ATOM 1613 N N . PHE A 1 204 ? -9.750 17.253 9.441 1.00 88.50 204 PHE A N 1
ATOM 1614 C CA . PHE A 1 204 ? -9.677 15.829 9.115 1.00 88.50 204 PHE A CA 1
ATOM 1615 C C . PHE A 1 204 ? -8.239 15.349 9.128 1.00 88.50 204 PHE A C 1
ATOM 1617 O O . PHE A 1 204 ? -7.956 14.288 9.680 1.00 88.50 204 PHE A O 1
ATOM 1624 N N . LEU A 1 205 ? -7.333 16.169 8.604 1.00 84.75 205 LEU A N 1
ATOM 1625 C CA . LEU A 1 205 ? -5.915 15.870 8.617 1.00 84.75 205 LEU A CA 1
ATOM 1626 C C . LEU A 1 205 ? -5.417 15.615 10.046 1.00 84.75 205 LEU A C 1
ATOM 1628 O O . LEU A 1 205 ? -4.835 14.563 10.279 1.00 84.75 205 LEU A O 1
ATOM 1632 N N . VAL A 1 206 ? -5.745 16.450 11.037 1.00 88.12 206 VAL A N 1
ATOM 1633 C CA . VAL A 1 206 ? -5.284 16.219 12.427 1.00 88.12 206 VAL A CA 1
ATOM 1634 C C . VAL A 1 206 ? -5.571 14.787 12.912 1.00 88.12 206 VAL A C 1
ATOM 1636 O O . VAL A 1 206 ? -4.688 14.129 13.456 1.00 88.12 206 VAL A O 1
ATOM 1639 N N . LEU A 1 207 ? -6.768 14.265 12.634 1.00 91.56 207 LEU A N 1
ATOM 1640 C CA . LEU A 1 207 ? -7.163 12.910 13.032 1.00 91.56 207 LEU A CA 1
ATOM 1641 C C . LEU A 1 207 ? -6.446 11.819 12.225 1.00 91.56 207 LEU A C 1
ATOM 1643 O O . LEU A 1 207 ? -6.150 10.748 12.753 1.00 91.56 207 LEU A O 1
ATOM 1647 N N . ILE A 1 208 ? -6.153 12.081 10.950 1.00 90.88 208 ILE A N 1
ATOM 1648 C CA . ILE A 1 208 ? -5.350 11.179 10.122 1.00 90.88 208 ILE A CA 1
ATOM 1649 C C . ILE A 1 208 ? -3.896 11.161 10.579 1.00 90.88 208 ILE A C 1
ATOM 1651 O O . ILE A 1 208 ? -3.314 10.084 10.648 1.00 90.88 208 ILE A O 1
ATOM 1655 N N . ASN A 1 209 ? -3.321 12.293 10.978 1.00 88.88 209 ASN A N 1
ATOM 1656 C CA . ASN A 1 209 ? -1.975 12.322 11.540 1.00 88.88 209 ASN A CA 1
ATOM 1657 C C . ASN A 1 209 ? -1.876 11.458 12.799 1.00 88.88 209 ASN A C 1
ATOM 1659 O O . ASN A 1 209 ? -0.976 10.626 12.895 1.00 88.88 209 ASN A O 1
ATOM 1663 N N . ASP A 1 210 ? -2.835 11.594 13.720 1.00 91.38 210 ASP A N 1
ATOM 1664 C CA . ASP A 1 210 ? -2.906 10.768 14.929 1.00 91.38 210 ASP A CA 1
ATOM 1665 C C . ASP A 1 210 ? -2.962 9.270 14.569 1.00 91.38 210 ASP A C 1
ATOM 1667 O O . ASP A 1 210 ? -2.175 8.458 15.071 1.00 91.38 210 ASP A O 1
ATOM 1671 N N . LEU A 1 211 ? -3.815 8.909 13.604 1.00 92.31 211 LEU A N 1
ATOM 1672 C CA . LEU A 1 211 ? -3.933 7.544 13.089 1.00 92.31 211 LEU A CA 1
ATOM 1673 C C . LEU A 1 211 ? -2.631 7.026 12.451 1.00 92.31 211 LEU A C 1
ATOM 1675 O O . LEU A 1 211 ? -2.244 5.879 12.673 1.00 92.31 211 LEU A O 1
ATOM 1679 N N . LEU A 1 212 ? -1.937 7.839 11.658 1.00 89.62 212 LEU A N 1
ATOM 1680 C CA . LEU A 1 212 ? -0.696 7.447 10.987 1.00 89.62 212 LEU A CA 1
ATOM 1681 C C . LEU A 1 212 ? 0.468 7.312 11.987 1.00 89.62 212 LEU A C 1
ATOM 1683 O O . LEU A 1 212 ? 1.234 6.335 11.943 1.00 89.62 212 LEU A O 1
ATOM 1687 N N . ALA A 1 213 ? 0.571 8.256 12.924 1.00 88.56 213 ALA A N 1
ATOM 1688 C CA . ALA A 1 213 ? 1.651 8.350 13.900 1.00 88.56 213 ALA A CA 1
ATOM 1689 C C . ALA A 1 213 ? 1.564 7.255 14.966 1.00 88.56 213 ALA A C 1
ATOM 1691 O O . ALA A 1 213 ? 2.512 6.479 15.166 1.00 88.56 213 ALA A O 1
ATOM 1692 N N . SER A 1 214 ? 0.412 7.137 15.624 1.00 89.69 214 SER A N 1
ATOM 1693 C CA . SER A 1 214 ? 0.226 6.232 16.760 1.00 89.69 214 SER A CA 1
ATOM 1694 C C . SER A 1 214 ? -0.652 5.025 16.416 1.00 89.69 214 SER A C 1
ATOM 1696 O O . SER A 1 214 ? -0.400 3.936 16.936 1.00 89.69 214 SER A O 1
ATOM 1698 N N . GLY A 1 215 ? -1.590 5.168 15.472 1.00 88.69 215 GLY A N 1
ATOM 1699 C CA . GLY A 1 215 ? -2.673 4.203 15.236 1.00 88.69 215 GLY A CA 1
ATOM 1700 C C . GLY A 1 215 ? -3.902 4.446 16.113 1.00 88.69 215 GLY A C 1
ATOM 1701 O O . GLY A 1 215 ? -4.860 3.681 16.030 1.00 88.69 215 GLY A O 1
ATOM 1702 N N . GLU A 1 216 ? -3.871 5.483 16.947 1.00 89.50 216 GLU A N 1
ATOM 1703 C CA . GLU A 1 216 ? -4.867 5.795 17.961 1.00 89.50 216 GLU A CA 1
ATOM 1704 C C . GLU A 1 216 ? -5.288 7.259 17.847 1.00 89.50 216 GLU A C 1
ATOM 1706 O O . GLU A 1 216 ? -4.458 8.156 17.720 1.00 89.50 216 GLU A O 1
ATOM 1711 N N . ILE A 1 217 ? -6.596 7.488 17.908 1.00 93.38 217 ILE A N 1
ATOM 1712 C CA . ILE A 1 217 ? -7.191 8.820 17.845 1.00 93.38 217 ILE A CA 1
ATOM 1713 C C . ILE A 1 217 ? -7.835 9.101 19.207 1.00 93.38 217 ILE A C 1
ATOM 1715 O O . ILE A 1 217 ? -8.619 8.269 19.679 1.00 93.38 217 ILE A O 1
ATOM 1719 N N . PRO A 1 218 ? -7.559 10.253 19.843 1.00 89.62 218 PRO A N 1
ATOM 1720 C CA . PRO A 1 218 ? -8.164 10.597 21.123 1.00 89.62 218 PRO A CA 1
ATOM 1721 C C . PRO A 1 218 ? -9.697 10.635 21.066 1.00 89.62 218 PRO A C 1
ATOM 1723 O O . PRO A 1 218 ? -10.298 11.192 20.136 1.00 89.62 218 PRO A O 1
ATOM 1726 N N . GLU A 1 219 ? -10.329 10.078 22.103 1.00 90.62 219 GLU A N 1
ATOM 1727 C CA . GLU A 1 219 ? -11.792 10.050 22.266 1.00 90.62 219 GLU A CA 1
ATOM 1728 C C . GLU A 1 219 ? -12.511 9.437 21.048 1.00 90.62 219 GLU A C 1
ATOM 1730 O O . GLU A 1 219 ? -13.557 9.927 20.618 1.00 90.62 219 GLU A O 1
ATOM 1735 N N . LEU A 1 220 ? -11.907 8.416 20.426 1.00 94.62 220 LEU A N 1
ATOM 1736 C CA . LEU A 1 220 ? -12.521 7.690 19.311 1.00 94.62 220 LEU A CA 1
ATOM 1737 C C . LEU A 1 220 ? -13.564 6.673 19.788 1.00 94.62 220 LEU A C 1
ATOM 1739 O O . LEU A 1 220 ? -14.552 6.449 19.096 1.00 94.62 220 LEU A O 1
ATOM 1743 N N . TYR A 1 221 ? -13.335 6.083 20.961 1.00 96.06 221 TYR A N 1
ATOM 1744 C CA . TYR A 1 221 ? -14.182 5.068 21.577 1.00 96.06 221 TYR A CA 1
ATOM 1745 C C . TYR A 1 221 ? -14.525 5.474 23.008 1.00 96.06 221 TYR A C 1
ATOM 1747 O O . TYR A 1 221 ? -13.705 6.075 23.703 1.00 96.06 221 TYR A O 1
ATOM 1755 N N . SER A 1 222 ? -15.722 5.112 23.446 1.00 96.31 222 SER A N 1
ATOM 1756 C CA . SER A 1 222 ? -16.110 5.128 24.857 1.00 96.31 222 SER A CA 1
ATOM 1757 C C . SER A 1 222 ? -15.482 3.963 25.630 1.00 96.31 222 SER A C 1
ATOM 1759 O O . SER A 1 222 ? -15.058 2.971 25.034 1.00 96.31 222 SER A O 1
ATOM 1761 N N . ASP A 1 223 ? -15.461 4.049 26.962 1.00 95.44 223 ASP A N 1
ATOM 1762 C CA . ASP A 1 223 ? -14.903 2.993 27.821 1.00 95.44 223 ASP A CA 1
ATOM 1763 C C . ASP A 1 223 ? -15.566 1.625 27.561 1.00 95.44 223 ASP A C 1
ATOM 1765 O O . ASP A 1 223 ? -14.876 0.612 27.424 1.00 95.44 223 ASP A O 1
ATOM 1769 N N . ASP A 1 224 ? -16.891 1.607 27.373 1.00 96.62 224 ASP A N 1
ATOM 1770 C CA . ASP A 1 224 ? -17.662 0.399 27.047 1.00 96.62 224 ASP A CA 1
ATOM 1771 C C . ASP A 1 224 ? -17.236 -0.215 25.696 1.00 96.62 224 ASP A C 1
ATOM 1773 O O . ASP A 1 224 ? -17.147 -1.438 25.537 1.00 96.62 224 ASP A O 1
ATOM 1777 N N . GLU A 1 225 ? -16.946 0.625 24.697 1.00 96.31 225 GLU A N 1
ATOM 1778 C CA . GLU A 1 225 ? -16.474 0.175 23.384 1.00 96.31 225 GLU A CA 1
ATOM 1779 C C . GLU A 1 225 ? -15.054 -0.388 23.458 1.00 96.31 225 GLU A C 1
ATOM 1781 O O . GLU A 1 225 ? -14.775 -1.419 22.839 1.00 96.31 225 GLU A O 1
ATOM 1786 N N . VAL A 1 226 ? -14.172 0.230 24.249 1.00 96.12 226 VAL A N 1
ATOM 1787 C CA . VAL A 1 226 ? -12.813 -0.272 24.495 1.00 96.12 226 VAL A CA 1
ATOM 1788 C C . VAL A 1 226 ? -12.860 -1.648 25.161 1.00 96.12 226 VAL A C 1
ATOM 1790 O O . VAL A 1 226 ? -12.182 -2.574 24.706 1.00 96.12 226 VAL A O 1
ATOM 1793 N N . GLU A 1 227 ? -13.695 -1.832 26.186 1.00 96.19 227 GLU A N 1
ATOM 1794 C CA . GLU A 1 227 ? -13.879 -3.136 26.833 1.00 96.19 227 GLU A CA 1
ATOM 1795 C C . GLU A 1 227 ? -14.375 -4.204 25.849 1.00 96.19 227 GLU A C 1
ATOM 1797 O O . GLU A 1 227 ? -13.864 -5.333 25.830 1.00 96.19 227 GLU A O 1
ATOM 1802 N N . ASN A 1 228 ? -15.325 -3.844 24.982 1.00 96.94 228 ASN A N 1
ATOM 1803 C CA . ASN A 1 228 ? -15.822 -4.736 23.943 1.00 96.94 228 ASN A CA 1
ATOM 1804 C C . ASN A 1 228 ? -14.719 -5.110 22.936 1.00 96.94 228 ASN A C 1
ATOM 1806 O O . ASN A 1 228 ? -14.544 -6.292 22.630 1.00 96.94 228 ASN A O 1
ATOM 1810 N N . ILE A 1 229 ? -13.926 -4.148 22.451 1.00 97.12 229 ILE A N 1
ATOM 1811 C CA . ILE A 1 229 ? -12.790 -4.407 21.546 1.00 97.12 229 ILE A CA 1
ATOM 1812 C C . ILE A 1 229 ? -11.812 -5.393 22.186 1.00 97.12 229 ILE A C 1
ATOM 1814 O O . ILE A 1 229 ? -11.458 -6.405 21.574 1.00 97.12 229 ILE A O 1
ATOM 1818 N N . ILE A 1 230 ? -11.424 -5.136 23.436 1.00 96.50 230 ILE A N 1
ATOM 1819 C CA . ILE A 1 230 ? -10.502 -5.982 24.198 1.00 96.50 230 ILE A CA 1
ATOM 1820 C C . ILE A 1 230 ? -11.049 -7.401 24.320 1.00 96.50 230 ILE A C 1
ATOM 1822 O O . ILE A 1 230 ? -10.321 -8.362 24.070 1.00 96.50 230 ILE A O 1
ATOM 1826 N N . SER A 1 231 ? -12.331 -7.545 24.658 1.00 96.12 231 SER A N 1
ATOM 1827 C CA . SER A 1 231 ? -12.993 -8.846 24.755 1.00 96.12 231 SER A CA 1
ATOM 1828 C C . SER A 1 231 ? -12.901 -9.639 23.445 1.00 96.12 231 SER A C 1
ATOM 1830 O O . SER A 1 231 ? -12.580 -10.829 23.466 1.00 96.12 231 SER A O 1
ATOM 1832 N N . ASN A 1 232 ? -13.093 -8.973 22.300 1.00 96.56 232 ASN A N 1
ATOM 1833 C CA . ASN A 1 232 ? -13.052 -9.617 20.987 1.00 96.56 232 ASN A CA 1
ATOM 1834 C C . ASN A 1 232 ? -11.638 -10.068 20.575 1.00 96.56 232 ASN A C 1
ATOM 1836 O O . ASN A 1 232 ? -11.494 -11.143 19.994 1.00 96.56 232 ASN A O 1
ATOM 1840 N N . VAL A 1 233 ? -10.586 -9.303 20.890 1.00 96.06 233 VAL A N 1
ATOM 1841 C CA . VAL A 1 233 ? -9.203 -9.664 20.503 1.00 96.06 233 VAL A CA 1
ATOM 1842 C C . VAL A 1 233 ? -8.499 -10.584 21.507 1.00 96.06 233 VAL A C 1
ATOM 1844 O O . VAL A 1 233 ? -7.519 -11.247 21.162 1.00 96.06 233 VAL A O 1
ATOM 1847 N N . ARG A 1 234 ? -8.997 -10.672 22.747 1.00 95.06 234 ARG A N 1
ATOM 1848 C CA . ARG A 1 234 ? -8.364 -11.394 23.865 1.00 95.06 234 ARG A CA 1
ATOM 1849 C C . ARG A 1 234 ? -8.017 -12.849 23.549 1.00 95.06 234 ARG A C 1
ATOM 1851 O O . ARG A 1 234 ? -6.948 -13.326 23.932 1.00 95.06 234 ARG A O 1
ATOM 1858 N N . ASN A 1 235 ? -8.895 -13.563 22.847 1.00 93.88 235 ASN A N 1
ATOM 1859 C CA . ASN A 1 235 ? -8.650 -14.965 22.493 1.00 93.88 235 ASN A CA 1
ATOM 1860 C C . ASN A 1 235 ? -7.442 -15.118 21.556 1.00 93.88 235 ASN A C 1
ATOM 1862 O O . ASN A 1 235 ? -6.633 -16.027 21.740 1.00 93.88 235 ASN A O 1
ATOM 1866 N N . GLU A 1 236 ? -7.274 -14.200 20.604 1.00 93.62 236 GLU A N 1
ATOM 1867 C CA . GLU A 1 236 ? -6.128 -14.204 19.693 1.00 93.62 236 GLU A CA 1
ATOM 1868 C C . GLU A 1 236 ? -4.828 -13.764 20.379 1.00 93.62 236 GLU A C 1
ATOM 1870 O O . GLU A 1 236 ? -3.746 -14.256 20.060 1.00 93.62 236 GLU A O 1
ATOM 1875 N N . VAL A 1 237 ? -4.915 -12.857 21.353 1.00 94.19 237 VAL A N 1
ATOM 1876 C CA . VAL A 1 237 ? -3.770 -12.453 22.184 1.00 94.19 237 VAL A CA 1
ATOM 1877 C C . VAL A 1 237 ? -3.240 -13.661 22.963 1.00 94.19 237 VAL A C 1
ATOM 1879 O O . VAL A 1 237 ? -2.042 -13.954 22.912 1.00 94.19 237 VAL A O 1
ATOM 1882 N N . LYS A 1 238 ? -4.139 -14.431 23.595 1.00 93.69 238 LYS A N 1
ATOM 1883 C CA . LYS A 1 238 ? -3.798 -15.684 24.291 1.00 93.69 238 LYS A CA 1
ATOM 1884 C C . LYS A 1 238 ? -3.190 -16.722 23.360 1.00 93.69 238 LYS A C 1
ATOM 1886 O O . LYS A 1 238 ? -2.196 -17.349 23.720 1.00 93.69 238 LYS A O 1
ATOM 1891 N N . SER A 1 239 ? -3.750 -16.904 22.162 1.00 92.88 239 SER A N 1
ATOM 1892 C CA . SER A 1 239 ? -3.236 -17.897 21.210 1.00 92.88 239 SER A CA 1
ATOM 1893 C C . SER A 1 239 ? -1.834 -17.557 20.696 1.00 92.88 239 SER A C 1
ATOM 1895 O O . SER A 1 239 ? -1.116 -18.452 20.262 1.00 92.88 239 SER A O 1
ATOM 1897 N N . ARG A 1 240 ? -1.419 -16.284 20.763 1.00 90.50 240 ARG A N 1
ATOM 1898 C CA . ARG A 1 240 ? -0.042 -15.848 20.472 1.00 90.50 240 ARG A CA 1
ATOM 1899 C C . ARG A 1 240 ? 0.906 -15.938 21.674 1.00 90.50 240 ARG A C 1
ATOM 1901 O O . ARG A 1 240 ? 2.055 -15.522 21.559 1.00 90.50 240 ARG A O 1
ATOM 1908 N N . GLY A 1 241 ? 0.450 -16.470 22.809 1.00 90.88 241 GLY A N 1
ATOM 1909 C CA . GLY A 1 241 ? 1.259 -16.639 24.020 1.00 90.88 241 GLY A CA 1
ATOM 1910 C C . GLY A 1 241 ? 1.527 -15.342 24.788 1.00 90.88 241 GLY A C 1
ATOM 1911 O O . GLY A 1 241 ? 2.410 -15.318 25.643 1.00 90.88 241 GLY A O 1
ATOM 1912 N N . LEU A 1 242 ? 0.793 -14.265 24.493 1.00 89.75 242 LEU A N 1
ATOM 1913 C CA . LEU A 1 242 ? 0.893 -13.007 25.230 1.00 89.75 242 LEU A CA 1
ATOM 1914 C C . LEU A 1 242 ? 0.066 -13.073 26.520 1.00 89.75 242 LEU A C 1
ATOM 1916 O O . LEU A 1 242 ? -0.948 -13.769 26.597 1.00 89.75 242 LEU A O 1
ATOM 1920 N N . VAL A 1 243 ? 0.495 -12.323 27.538 1.00 89.94 243 VAL A N 1
ATOM 1921 C CA . VAL A 1 243 ? -0.221 -12.231 28.818 1.00 89.94 243 VAL A CA 1
ATOM 1922 C C . VAL A 1 243 ? -1.574 -11.552 28.596 1.00 89.94 243 VAL A C 1
ATOM 1924 O O . VAL A 1 243 ? -1.632 -10.469 28.014 1.00 89.94 243 VAL A O 1
ATOM 1927 N N . ASP A 1 244 ? -2.647 -12.174 29.086 1.00 89.75 244 ASP A N 1
ATOM 1928 C CA . ASP A 1 244 ? -4.007 -11.627 29.037 1.00 89.75 244 ASP A CA 1
ATOM 1929 C C . ASP A 1 244 ? -4.162 -10.469 30.027 1.00 89.75 244 ASP A C 1
ATOM 1931 O O . ASP A 1 244 ? -4.529 -10.657 31.187 1.00 89.75 244 ASP A O 1
ATOM 1935 N N . ASN A 1 245 ? -3.847 -9.264 29.561 1.00 93.06 245 ASN A N 1
ATOM 1936 C CA . ASN A 1 245 ? -4.168 -8.018 30.236 1.00 93.06 245 ASN A CA 1
ATOM 1937 C C . ASN A 1 245 ? -4.697 -6.987 29.220 1.00 93.06 245 ASN A C 1
ATOM 1939 O O . ASN A 1 245 ? -4.538 -7.138 28.005 1.00 93.06 245 ASN A O 1
ATOM 1943 N N . THR A 1 246 ? -5.358 -5.950 29.733 1.00 92.88 246 THR A N 1
ATOM 1944 C CA . THR A 1 246 ? -5.972 -4.865 28.949 1.00 92.88 246 THR A CA 1
ATOM 1945 C C . THR A 1 246 ? -4.964 -4.198 28.012 1.00 92.88 246 THR A C 1
ATOM 1947 O O . THR A 1 246 ? -5.247 -4.026 26.830 1.00 92.88 246 THR A O 1
ATOM 1950 N N . GLU A 1 247 ? -3.764 -3.900 28.512 1.00 93.69 247 GLU A N 1
ATOM 1951 C CA . GLU A 1 247 ? -2.706 -3.210 27.768 1.00 93.69 247 GLU A CA 1
ATOM 1952 C C . GLU A 1 247 ? -2.231 -4.007 26.544 1.00 93.69 247 GLU A C 1
ATOM 1954 O O . GLU A 1 247 ? -2.176 -3.475 25.436 1.00 93.69 247 GLU A O 1
ATOM 1959 N N . ASN A 1 248 ? -1.952 -5.304 26.705 1.00 95.06 248 ASN A N 1
ATOM 1960 C CA . ASN A 1 248 ? -1.521 -6.163 25.604 1.00 95.06 248 ASN A CA 1
ATOM 1961 C C . ASN A 1 248 ? -2.623 -6.339 24.560 1.00 95.06 248 ASN A C 1
ATOM 1963 O O . ASN A 1 248 ? -2.325 -6.382 23.367 1.00 95.06 248 ASN A O 1
ATOM 1967 N N . CYS A 1 249 ? -3.885 -6.434 24.990 1.00 96.38 249 CYS A N 1
ATOM 1968 C CA . CYS A 1 249 ? -5.018 -6.524 24.072 1.00 96.38 249 CYS A CA 1
ATOM 1969 C C . CYS A 1 249 ? -5.187 -5.237 23.261 1.00 96.38 249 CYS A C 1
ATOM 1971 O O . CYS A 1 249 ? -5.347 -5.304 22.042 1.00 96.38 249 CYS A O 1
ATOM 1973 N N . TRP A 1 250 ? -5.094 -4.078 23.915 1.00 96.00 250 TRP A N 1
ATOM 1974 C CA . TRP A 1 250 ? -5.175 -2.786 23.242 1.00 96.00 250 TRP A CA 1
ATOM 1975 C C . TRP A 1 250 ? -4.025 -2.593 22.256 1.00 96.00 250 TRP A C 1
ATOM 1977 O O . TRP A 1 250 ? -4.249 -2.343 21.074 1.00 96.00 250 TRP A O 1
ATOM 1987 N N . LYS A 1 251 ? -2.787 -2.834 22.696 1.00 95.56 251 LYS A N 1
ATOM 1988 C CA . LYS A 1 251 ? -1.603 -2.753 21.835 1.00 95.56 251 LYS A CA 1
ATOM 1989 C C . LYS A 1 251 ? -1.712 -3.672 20.621 1.00 95.56 251 LYS A C 1
ATOM 1991 O O . LYS A 1 251 ? -1.402 -3.266 19.507 1.00 95.56 251 LYS A O 1
ATOM 1996 N N . PHE A 1 252 ? -2.188 -4.898 20.822 1.00 95.94 252 PHE A N 1
ATOM 1997 C CA . PHE A 1 252 ? -2.422 -5.847 19.740 1.00 95.94 252 PHE A CA 1
ATOM 1998 C C . PHE A 1 252 ? -3.446 -5.341 18.721 1.00 95.94 252 PHE A C 1
ATOM 2000 O O . PHE A 1 252 ? -3.237 -5.500 17.516 1.00 95.94 252 PHE A O 1
ATOM 2007 N N . PHE A 1 253 ? -4.545 -4.752 19.197 1.00 97.00 253 PHE A N 1
ATOM 2008 C CA . PHE A 1 253 ? -5.560 -4.142 18.346 1.00 97.00 253 PHE A CA 1
ATOM 2009 C C . PHE A 1 253 ? -4.952 -3.010 17.508 1.00 97.00 253 PHE A C 1
ATOM 2011 O O . PHE A 1 253 ? -5.035 -3.068 16.282 1.00 97.00 253 PHE A O 1
ATOM 2018 N N . ILE A 1 254 ? -4.251 -2.059 18.135 1.00 96.25 254 ILE A N 1
ATOM 2019 C CA . ILE A 1 254 ? -3.594 -0.936 17.447 1.00 96.25 254 ILE A CA 1
ATOM 2020 C C . ILE A 1 254 ? -2.557 -1.430 16.429 1.00 96.25 254 ILE A C 1
ATOM 2022 O O . ILE A 1 254 ? -2.567 -1.012 15.271 1.00 96.25 254 ILE A O 1
ATOM 2026 N N . ASP A 1 255 ? -1.700 -2.382 16.804 1.00 94.94 255 ASP A N 1
ATOM 2027 C CA . ASP A 1 255 ? -0.705 -2.963 15.895 1.00 94.94 255 ASP A CA 1
ATOM 2028 C C . ASP A 1 255 ? -1.356 -3.649 14.686 1.00 94.94 255 ASP A C 1
ATOM 2030 O O . ASP A 1 255 ? -0.791 -3.650 13.585 1.00 94.94 255 ASP A O 1
ATOM 2034 N N . ARG A 1 256 ? -2.544 -4.239 14.866 1.00 95.31 256 ARG A N 1
ATOM 2035 C CA . ARG A 1 256 ? -3.312 -4.820 13.765 1.00 95.31 256 ARG A CA 1
ATOM 2036 C C . ARG A 1 256 ? -3.958 -3.749 12.898 1.00 95.31 256 ARG A C 1
ATOM 2038 O O . ARG A 1 256 ? -3.828 -3.859 11.682 1.00 95.31 256 ARG A O 1
ATOM 2045 N N . VAL A 1 257 ? -4.574 -2.719 13.483 1.00 96.12 257 VAL A N 1
ATOM 2046 C CA . VAL A 1 257 ? -5.110 -1.567 12.738 1.00 96.12 257 VAL A CA 1
ATOM 2047 C C . VAL A 1 257 ? -4.021 -0.996 11.836 1.00 96.12 257 VAL A C 1
ATOM 2049 O O . VAL A 1 257 ? -4.193 -0.963 10.627 1.00 96.12 257 VAL A O 1
ATOM 2052 N N . ARG A 1 258 ? -2.837 -0.689 12.371 1.00 93.94 258 ARG A N 1
ATOM 2053 C CA . ARG A 1 258 ? -1.715 -0.122 11.596 1.00 93.94 258 ARG A CA 1
ATOM 2054 C C . ARG A 1 25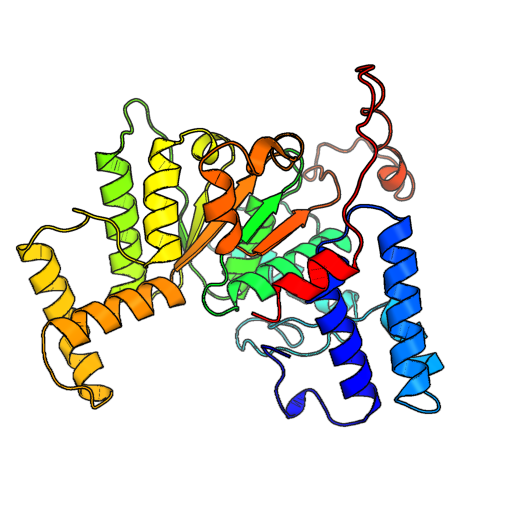8 ? -1.157 -1.042 10.510 1.00 93.94 258 ARG A C 1
ATOM 2056 O O . ARG A 1 258 ? -0.442 -0.592 9.617 1.00 93.94 258 ARG A O 1
ATOM 2063 N N . ARG A 1 259 ? -1.396 -2.349 10.627 1.00 93.19 259 ARG A N 1
ATOM 2064 C CA . ARG A 1 259 ? -0.966 -3.342 9.637 1.00 93.19 259 ARG A CA 1
ATOM 2065 C C . ARG A 1 259 ? -1.997 -3.522 8.532 1.00 93.19 259 ARG A C 1
ATOM 2067 O O . ARG A 1 259 ? -1.597 -3.719 7.389 1.00 93.19 259 ARG A O 1
ATOM 2074 N N . GLN A 1 260 ? -3.278 -3.510 8.890 1.00 95.56 260 GLN A N 1
ATOM 2075 C CA . GLN A 1 260 ? -4.386 -3.842 7.999 1.00 95.56 260 GLN A CA 1
ATOM 2076 C C . GLN A 1 260 ? -5.039 -2.617 7.364 1.00 95.56 260 GLN A C 1
ATOM 2078 O O . GLN A 1 260 ? -5.590 -2.736 6.278 1.00 95.56 260 GLN A O 1
ATOM 2083 N N . LEU A 1 261 ? -4.975 -1.456 8.009 1.00 96.19 261 LEU A N 1
ATOM 2084 C CA . LEU A 1 261 ? -5.444 -0.193 7.461 1.00 96.19 261 LEU A CA 1
ATOM 2085 C C . LEU A 1 261 ? -4.306 0.487 6.698 1.00 96.19 261 LEU A C 1
ATOM 2087 O O . LEU A 1 261 ? -3.219 0.682 7.244 1.00 96.19 261 LEU A O 1
ATOM 2091 N N . LYS A 1 262 ? -4.565 0.843 5.442 1.00 95.00 262 LYS A N 1
ATOM 2092 C CA . LYS A 1 262 ? -3.666 1.627 4.588 1.00 95.00 262 LYS A CA 1
ATOM 2093 C C . LYS A 1 262 ? -4.374 2.912 4.216 1.00 95.00 262 LYS A C 1
ATOM 2095 O O . LYS A 1 262 ? -5.491 2.855 3.712 1.00 95.00 262 LYS A O 1
ATOM 2100 N N . VAL A 1 263 ? -3.754 4.056 4.449 1.00 94.38 263 VAL A N 1
ATOM 2101 C CA . VAL A 1 263 ? -4.323 5.346 4.051 1.00 94.38 263 VAL A CA 1
ATOM 2102 C C . VAL A 1 263 ? -3.708 5.761 2.719 1.00 94.38 263 VAL A C 1
ATOM 2104 O O . VAL A 1 263 ? -2.486 5.736 2.569 1.00 94.38 263 VAL A O 1
ATOM 2107 N N . GLN A 1 264 ? -4.547 6.110 1.746 1.00 93.62 264 GLN A N 1
ATOM 2108 C CA . GLN A 1 264 ? -4.127 6.675 0.471 1.00 93.62 264 GLN A CA 1
ATOM 2109 C C . GLN A 1 264 ? -4.771 8.042 0.270 1.00 93.62 264 GLN A C 1
ATOM 2111 O O . GLN A 1 264 ? -5.993 8.159 0.196 1.00 93.62 264 GLN A O 1
ATOM 2116 N N . GLU A 1 265 ? -3.932 9.060 0.140 1.00 89.94 265 GLU A N 1
ATOM 2117 C CA . GLU A 1 265 ? -4.333 10.458 -0.006 1.00 89.94 265 GLU A CA 1
ATOM 2118 C C . GLU A 1 265 ? -4.057 10.926 -1.434 1.00 89.94 265 GLU A C 1
ATOM 2120 O O . GLU A 1 265 ? -2.996 10.638 -1.989 1.00 89.94 265 GLU A O 1
ATOM 2125 N N . ASP A 1 266 ? -5.018 11.606 -2.050 1.00 87.38 266 ASP A N 1
ATOM 2126 C CA . ASP A 1 266 ? -4.859 12.247 -3.353 1.00 87.38 266 ASP A CA 1
ATOM 2127 C C . ASP A 1 266 ? -4.489 13.720 -3.164 1.00 87.38 266 ASP A C 1
ATOM 2129 O O . ASP A 1 266 ? -5.224 14.461 -2.516 1.00 87.38 266 ASP A O 1
ATOM 2133 N N . LEU A 1 267 ? -3.407 14.168 -3.805 1.00 80.94 267 LEU A N 1
ATOM 2134 C CA . LEU A 1 267 ? -2.990 15.571 -3.786 1.00 80.94 267 LEU A CA 1
ATOM 2135 C C . LEU A 1 267 ? -2.777 16.110 -5.213 1.00 80.94 267 LEU A C 1
ATOM 2137 O O . LEU A 1 267 ? -2.192 15.423 -6.067 1.00 80.94 267 LEU A O 1
ATOM 2141 N N . PRO A 1 268 ? -3.234 17.335 -5.523 1.00 77.50 268 PRO A N 1
ATOM 2142 C CA . PRO A 1 268 ? -2.909 17.984 -6.783 1.00 77.50 268 PRO A CA 1
ATOM 2143 C C . PRO A 1 268 ? -1.429 18.432 -6.816 1.00 77.50 268 PRO A C 1
ATOM 2145 O O . PRO A 1 268 ? -0.826 18.697 -5.778 1.00 77.50 268 PRO A O 1
ATOM 2148 N N . PRO A 1 269 ? -0.803 18.571 -8.003 1.00 68.06 269 PRO A N 1
ATOM 2149 C CA . PRO A 1 269 ? 0.637 18.842 -8.104 1.00 68.06 269 PRO A CA 1
ATOM 2150 C C . PRO A 1 269 ? 1.073 20.196 -7.534 1.00 68.06 269 PRO A C 1
ATOM 2152 O O . PRO A 1 269 ? 2.205 20.320 -7.073 1.00 68.06 269 PRO A O 1
ATOM 2155 N N . GLY A 1 270 ? 0.196 21.206 -7.584 1.00 63.03 270 GLY A N 1
ATOM 2156 C CA . GLY A 1 270 ? 0.489 22.563 -7.108 1.00 63.03 270 GLY A CA 1
ATOM 2157 C C . GLY A 1 270 ? 0.630 22.663 -5.589 1.00 63.03 270 GLY A C 1
ATOM 2158 O O . GLY A 1 270 ? 1.369 23.511 -5.108 1.00 63.03 270 GLY A O 1
ATOM 2159 N N . GLU A 1 271 ? -0.002 21.752 -4.850 1.00 58.38 271 GLU A N 1
ATOM 2160 C CA . GLU A 1 271 ? 0.043 21.697 -3.383 1.00 58.38 271 GLU A CA 1
ATOM 2161 C C . GLU A 1 271 ? 1.223 20.851 -2.874 1.00 58.38 271 GLU A C 1
ATOM 2163 O O . GLU A 1 271 ? 1.531 20.838 -1.686 1.00 58.38 271 GLU A O 1
ATOM 2168 N N . ALA A 1 272 ? 1.952 20.181 -3.777 1.00 51.66 272 ALA A N 1
ATOM 2169 C CA . ALA A 1 272 ? 3.091 19.328 -3.441 1.00 51.66 272 ALA A CA 1
ATOM 2170 C C . ALA A 1 272 ? 4.445 20.073 -3.348 1.00 51.66 272 ALA A C 1
ATOM 2172 O O . ALA A 1 272 ? 5.505 19.438 -3.396 1.00 51.66 272 ALA A O 1
ATOM 2173 N N . GLY A 1 273 ? 4.418 21.410 -3.285 1.00 50.09 273 GLY A N 1
ATOM 2174 C CA . GLY A 1 273 ? 5.589 22.293 -3.229 1.00 50.09 273 GLY A CA 1
ATOM 2175 C C . GLY A 1 273 ? 6.121 22.566 -1.807 1.00 50.09 273 GLY A C 1
ATOM 2176 O O . GLY A 1 273 ? 5.693 21.924 -0.851 1.00 50.09 273 GLY A O 1
ATOM 2177 N N . PRO A 1 274 ? 7.046 23.536 -1.631 1.00 40.41 274 PRO A N 1
ATOM 2178 C CA . PRO A 1 274 ? 7.602 23.916 -0.322 1.00 40.41 274 PRO A CA 1
ATOM 2179 C C . PRO A 1 274 ? 6.562 24.446 0.684 1.00 40.41 274 PRO A C 1
ATOM 2181 O O . PRO A 1 274 ? 6.867 24.536 1.870 1.00 40.41 274 PRO A O 1
ATOM 2184 N N . GLU A 1 275 ? 5.332 24.738 0.253 1.00 40.03 275 GLU A N 1
ATOM 2185 C CA . GLU A 1 275 ? 4.193 25.004 1.144 1.00 40.03 275 GLU A CA 1
ATOM 2186 C C . GLU A 1 275 ? 3.818 23.787 2.010 1.00 40.03 275 GLU A C 1
ATOM 2188 O O . GLU A 1 275 ? 3.338 23.982 3.122 1.00 40.03 275 GLU A O 1
ATOM 2193 N N . MET A 1 276 ? 4.173 22.552 1.616 1.00 47.09 276 MET A N 1
ATOM 2194 C CA . MET A 1 276 ? 4.082 21.374 2.501 1.00 47.09 276 MET A CA 1
ATOM 2195 C C . MET A 1 276 ? 4.921 21.510 3.789 1.00 47.09 276 MET A C 1
ATOM 2197 O O . MET A 1 276 ? 4.660 20.807 4.762 1.00 47.09 276 MET A O 1
ATOM 2201 N N . ALA A 1 277 ? 5.927 22.395 3.822 1.00 39.03 277 ALA A N 1
ATOM 2202 C CA . ALA A 1 277 ? 6.719 22.674 5.024 1.00 39.03 277 ALA A CA 1
ATOM 2203 C C . ALA A 1 277 ? 6.069 23.720 5.953 1.00 39.03 277 ALA A C 1
ATOM 2205 O O . ALA A 1 277 ? 6.496 23.873 7.099 1.00 39.03 277 ALA A O 1
ATOM 2206 N N . HIS A 1 278 ? 5.053 24.446 5.475 1.00 38.12 278 HIS A N 1
ATOM 2207 C CA . HIS A 1 278 ? 4.374 25.515 6.201 1.00 38.12 278 HIS A CA 1
ATOM 2208 C C . HIS A 1 278 ? 2.886 25.195 6.347 1.00 38.12 278 HIS A C 1
ATOM 2210 O O . HIS A 1 278 ? 2.038 25.640 5.588 1.00 38.12 278 HIS A O 1
ATOM 2216 N N . GLY A 1 279 ? 2.596 24.401 7.368 1.00 42.59 279 GLY A N 1
ATOM 2217 C CA . GLY A 1 279 ? 1.288 23.829 7.664 1.00 42.59 279 GLY A CA 1
ATOM 2218 C C . GLY A 1 279 ? 1.531 22.441 8.238 1.00 42.59 279 GLY A C 1
ATOM 2219 O O . GLY A 1 279 ? 2.598 21.875 8.005 1.00 42.59 279 GLY A O 1
ATOM 2220 N N . GLY A 1 280 ? 0.599 21.883 9.009 1.00 44.59 280 GLY A N 1
ATOM 2221 C CA . GLY A 1 280 ? 0.796 20.584 9.666 1.00 44.59 280 GLY A CA 1
ATOM 2222 C C . GLY A 1 280 ? 1.356 19.484 8.746 1.00 44.59 280 GLY A C 1
ATOM 2223 O O . GLY A 1 280 ? 2.058 18.616 9.247 1.00 44.59 280 GLY A O 1
ATOM 2224 N N . PHE A 1 281 ? 1.124 19.569 7.424 1.00 48.50 281 PHE A N 1
ATOM 2225 C CA . PHE A 1 281 ? 1.548 18.680 6.325 1.00 48.50 281 PHE A CA 1
ATOM 2226 C C . PHE A 1 281 ? 2.967 18.083 6.390 1.00 48.50 281 PHE A C 1
ATOM 2228 O O . PHE A 1 281 ? 3.158 16.943 5.960 1.00 48.50 281 PHE A O 1
ATOM 2235 N N . SER A 1 282 ? 3.963 18.778 6.947 1.00 47.59 282 SER A N 1
ATOM 2236 C CA . SER A 1 282 ? 5.322 18.221 7.045 1.00 47.59 282 SER A CA 1
ATOM 2237 C C . SER A 1 282 ? 5.386 16.973 7.932 1.00 47.59 282 SER A C 1
ATOM 2239 O O . SER A 1 282 ? 6.191 16.085 7.653 1.00 47.59 282 SER A O 1
ATOM 2241 N N . GLU A 1 283 ? 4.561 16.892 8.979 1.00 50.09 283 GLU A N 1
ATOM 2242 C CA . GLU A 1 283 ? 4.521 15.752 9.907 1.00 50.09 283 GLU A CA 1
ATOM 2243 C C . GLU A 1 283 ? 3.829 14.534 9.258 1.00 50.09 283 GLU A C 1
ATOM 2245 O O . GLU A 1 283 ? 4.301 13.405 9.379 1.00 50.09 283 GLU A O 1
ATOM 2250 N N . TYR A 1 284 ? 2.823 14.794 8.415 1.00 54.81 284 TYR A N 1
ATOM 2251 C CA . TYR A 1 284 ? 2.046 13.811 7.644 1.00 54.81 284 TYR A CA 1
ATOM 2252 C C . TYR A 1 284 ? 2.897 13.050 6.631 1.00 54.81 284 TYR A C 1
ATOM 2254 O O . TYR A 1 284 ? 2.846 11.822 6.543 1.00 54.81 284 TYR A O 1
ATOM 2262 N N . SER A 1 285 ? 3.729 13.779 5.877 1.00 57.62 285 SER A N 1
ATOM 2263 C CA . SER A 1 285 ? 4.612 13.183 4.866 1.00 57.62 285 SER A CA 1
ATOM 2264 C C . SER A 1 285 ? 5.615 12.186 5.461 1.00 57.62 285 SER A C 1
ATOM 2266 O O . SER A 1 285 ? 6.097 11.301 4.758 1.00 57.62 285 SER A O 1
ATOM 2268 N N . GLY A 1 286 ? 5.902 12.285 6.764 1.00 64.06 286 GLY A N 1
ATOM 2269 C CA . GLY A 1 286 ? 6.820 11.387 7.459 1.00 64.06 286 GLY A CA 1
ATOM 2270 C C . GLY A 1 286 ? 6.283 9.967 7.651 1.00 64.06 286 GLY A C 1
ATOM 2271 O O . GLY A 1 286 ? 7.049 9.080 8.029 1.00 64.06 286 GLY A O 1
ATOM 2272 N N . HIS A 1 287 ? 4.985 9.729 7.438 1.00 71.75 287 HIS A N 1
ATOM 2273 C CA . HIS A 1 287 ? 4.330 8.438 7.702 1.00 71.75 287 HIS A CA 1
ATOM 2274 C C . HIS A 1 287 ? 3.716 7.788 6.454 1.00 71.75 287 HIS A C 1
ATOM 2276 O O . HIS A 1 287 ? 3.122 6.708 6.551 1.00 71.75 287 HIS A O 1
ATOM 2282 N N . SER A 1 288 ? 3.910 8.417 5.292 1.00 75.88 288 SER A N 1
ATOM 2283 C CA . SER A 1 288 ? 3.374 7.993 4.001 1.00 75.88 288 SER A CA 1
ATOM 2284 C C . SER A 1 288 ? 4.460 7.970 2.929 1.00 75.88 288 SER A C 1
ATOM 2286 O O . SER A 1 288 ? 5.356 8.811 2.884 1.00 75.88 288 SER A O 1
ATOM 2288 N N . HIS A 1 289 ? 4.366 7.014 2.011 1.00 77.69 289 HIS A N 1
ATOM 2289 C CA . HIS A 1 289 ? 5.184 6.986 0.809 1.00 77.69 289 HIS A CA 1
ATOM 2290 C C . HIS A 1 289 ? 4.664 8.027 -0.184 1.00 77.69 289 HIS A C 1
ATOM 2292 O O . HIS A 1 289 ? 3.576 7.876 -0.743 1.00 77.69 289 HIS A O 1
ATOM 2298 N N . LEU A 1 290 ? 5.451 9.077 -0.424 1.00 76.75 290 LEU A N 1
ATOM 2299 C CA . LEU A 1 290 ? 5.175 10.036 -1.488 1.00 76.75 290 LEU A CA 1
ATOM 2300 C C . LEU A 1 290 ? 5.368 9.362 -2.850 1.00 76.75 290 LEU A C 1
ATOM 2302 O O . LEU A 1 290 ? 6.470 8.915 -3.169 1.00 76.75 290 LEU A O 1
ATOM 2306 N N . TYR A 1 291 ? 4.314 9.330 -3.662 1.00 78.12 291 TYR A N 1
ATOM 2307 C CA . TYR A 1 291 ? 4.356 8.778 -5.008 1.00 78.12 291 TYR A CA 1
ATOM 2308 C C . TYR A 1 291 ? 3.723 9.730 -6.026 1.00 78.12 291 TYR A C 1
ATOM 2310 O O . TYR A 1 291 ? 2.580 10.156 -5.882 1.00 78.12 291 TYR A O 1
ATOM 2318 N N . ARG A 1 292 ? 4.474 10.076 -7.076 1.00 75.12 292 ARG A N 1
ATOM 2319 C CA . ARG A 1 292 ? 4.015 10.971 -8.146 1.00 75.12 292 ARG A CA 1
ATOM 2320 C C . ARG A 1 292 ? 3.533 10.158 -9.343 1.00 75.12 292 ARG A C 1
ATOM 2322 O O . ARG A 1 292 ? 4.282 9.348 -9.887 1.00 75.12 292 ARG A O 1
ATOM 2329 N N . LEU A 1 293 ? 2.302 10.410 -9.776 1.00 69.31 293 LEU A N 1
ATOM 2330 C CA . LEU A 1 293 ? 1.772 9.898 -11.033 1.00 69.31 293 LEU A CA 1
ATOM 2331 C C . LEU A 1 293 ? 2.060 10.915 -12.140 1.00 69.31 293 LEU A C 1
ATOM 2333 O O . LEU A 1 293 ? 1.488 12.006 -12.173 1.00 69.31 293 LEU A O 1
ATOM 2337 N N . SER A 1 294 ? 2.972 10.554 -13.036 1.00 59.72 294 SER A N 1
ATOM 2338 C CA . SER A 1 294 ? 3.249 11.280 -14.274 1.00 59.72 294 SER A CA 1
ATOM 2339 C C . SER A 1 294 ? 2.284 10.835 -15.379 1.00 59.72 294 SER A C 1
ATOM 2341 O O . SER A 1 294 ? 2.107 9.640 -15.583 1.00 59.72 294 SER A O 1
ATOM 2343 N N . GLY A 1 295 ? 1.697 11.787 -16.113 1.00 48.50 295 GLY A N 1
ATOM 2344 C CA . GLY A 1 295 ? 0.780 11.528 -17.235 1.00 48.50 295 GLY A CA 1
ATOM 2345 C C . GLY A 1 295 ? -0.673 11.941 -16.956 1.00 48.50 295 GLY A C 1
ATOM 2346 O O . GLY A 1 295 ? -1.185 11.784 -15.847 1.00 48.50 295 GLY A O 1
ATOM 2347 N N . ALA A 1 296 ? -1.342 12.509 -17.965 1.00 38.91 296 ALA A N 1
ATOM 2348 C CA . ALA A 1 296 ? -2.779 12.792 -17.938 1.00 38.91 296 ALA A CA 1
ATOM 2349 C C . ALA A 1 296 ? -3.521 11.675 -18.684 1.00 38.91 296 ALA A C 1
ATOM 2351 O O . ALA A 1 296 ? -3.172 11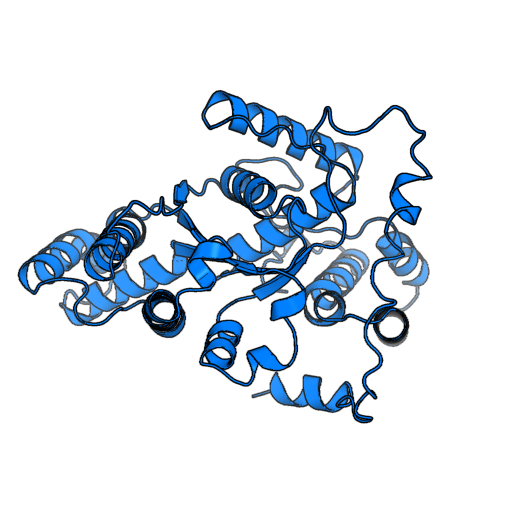.374 -19.825 1.00 38.91 296 ALA A O 1
ATOM 2352 N N . TRP A 1 297 ? -4.537 11.071 -18.061 1.00 50.06 297 TRP A N 1
ATOM 2353 C CA . TRP A 1 297 ? -5.283 9.970 -18.670 1.00 50.06 297 TRP A CA 1
ATOM 2354 C C . TRP A 1 297 ? -6.671 10.423 -19.098 1.00 50.06 297 TRP A C 1
ATOM 2356 O O . TRP A 1 297 ? -7.385 11.124 -18.381 1.00 50.06 297 TRP A O 1
ATOM 2366 N N . VAL A 1 298 ? -7.049 9.990 -20.294 1.00 35.44 298 VAL A N 1
ATOM 2367 C CA . VAL A 1 298 ? -8.357 10.230 -20.888 1.00 35.44 298 VAL A CA 1
ATOM 2368 C C . VAL A 1 298 ? -9.113 8.905 -20.840 1.00 35.44 298 VAL A C 1
ATOM 2370 O O . VAL A 1 298 ? -8.652 7.914 -21.406 1.00 35.44 298 VAL A O 1
ATOM 2373 N N . ALA A 1 299 ? -10.254 8.869 -20.146 1.00 36.16 299 ALA A N 1
ATOM 2374 C CA . ALA A 1 299 ? -11.156 7.717 -20.167 1.00 36.16 299 ALA A CA 1
ATOM 2375 C C . ALA A 1 299 ? -11.559 7.383 -21.617 1.00 36.16 299 ALA A C 1
ATOM 2377 O O . ALA A 1 299 ? -11.679 8.283 -22.461 1.00 36.16 299 ALA A O 1
ATOM 2378 N N . ARG A 1 300 ? -11.767 6.097 -21.922 1.00 33.84 300 ARG A N 1
ATOM 2379 C CA . ARG A 1 300 ? -12.158 5.633 -23.260 1.00 33.84 300 ARG A CA 1
ATOM 2380 C C . ARG A 1 300 ? -13.437 6.379 -23.691 1.00 33.84 300 ARG A C 1
ATOM 2382 O O . ARG A 1 300 ? -14.488 6.251 -23.077 1.00 33.84 300 ARG A O 1
ATOM 2389 N N . GLY A 1 301 ? -13.324 7.230 -24.719 1.00 35.28 301 GLY A N 1
ATOM 2390 C CA . GLY A 1 301 ? -14.432 8.053 -25.239 1.00 35.28 301 GLY A CA 1
ATOM 2391 C C . GLY A 1 301 ? -14.208 9.571 -25.270 1.00 35.28 301 GLY A C 1
ATOM 2392 O O . GLY A 1 301 ? -15.026 10.277 -25.852 1.00 35.28 301 GLY A O 1
ATOM 2393 N N . GLN A 1 302 ? -13.105 10.088 -24.717 1.00 36.84 302 GLN A N 1
ATOM 2394 C CA . GLN A 1 302 ? -12.744 11.518 -24.808 1.00 36.84 302 GLN A CA 1
ATOM 2395 C C . GLN A 1 302 ? -11.530 11.815 -25.710 1.00 36.84 302 GLN A C 1
ATOM 2397 O O . GLN A 1 302 ? -11.070 12.953 -25.772 1.00 36.84 302 GLN A O 1
ATOM 2402 N N . CYS A 1 303 ? -11.016 10.825 -26.445 1.00 34.56 303 CYS A N 1
ATOM 2403 C CA . CYS A 1 303 ? -9.917 11.030 -27.389 1.00 34.56 303 CYS A CA 1
ATOM 2404 C C . CYS A 1 303 ? -10.465 11.127 -28.828 1.00 34.56 303 CYS A C 1
ATOM 2406 O O . CYS A 1 303 ? -10.964 10.122 -29.345 1.00 34.56 303 CYS A O 1
ATOM 2408 N N . PRO A 1 304 ? -10.413 12.296 -29.499 1.00 33.03 304 PRO A N 1
ATOM 2409 C CA . PRO A 1 304 ? -10.696 12.370 -30.925 1.00 33.03 304 PRO A CA 1
ATOM 2410 C C . PRO A 1 304 ? -9.557 11.662 -31.664 1.00 33.03 304 PRO A C 1
ATOM 2412 O O . PRO A 1 304 ? -8.425 12.128 -31.637 1.00 33.03 304 PRO A O 1
ATOM 2415 N N . SER A 1 305 ? -9.867 10.515 -32.271 1.00 35.00 305 SER A N 1
ATOM 2416 C CA . SER A 1 305 ? -9.072 9.765 -33.256 1.00 35.00 305 SER A CA 1
ATOM 2417 C C . SER A 1 305 ? -7.747 10.428 -33.691 1.00 35.00 305 SER A C 1
ATOM 2419 O O . SER A 1 305 ? -7.724 11.140 -34.698 1.00 35.00 305 SER A O 1
ATOM 2421 N N . GLN A 1 306 ? -6.645 10.187 -32.974 1.00 31.66 306 GLN A N 1
ATOM 2422 C CA . GLN A 1 306 ? -5.293 10.521 -33.440 1.00 31.66 306 GLN A CA 1
ATOM 2423 C C . GLN A 1 306 ? -4.272 9.424 -33.088 1.00 31.66 306 GLN A C 1
ATOM 2425 O O . GLN A 1 306 ? -4.498 8.674 -32.139 1.00 31.66 306 GLN A O 1
ATOM 2430 N N . PRO A 1 307 ? -3.182 9.286 -33.873 1.00 30.42 307 PRO A N 1
ATOM 2431 C CA . PRO A 1 307 ? -2.244 8.169 -33.764 1.00 30.42 307 PRO A CA 1
ATOM 2432 C C . PRO A 1 307 ? -1.318 8.281 -32.539 1.00 30.42 307 PRO A C 1
ATOM 2434 O O . PRO A 1 307 ? -0.934 9.378 -32.134 1.00 30.42 307 PRO A O 1
ATOM 2437 N N . GLU A 1 308 ? -0.909 7.122 -32.015 1.00 39.84 308 GLU A N 1
ATOM 2438 C CA . GLU A 1 308 ? -0.188 6.889 -30.747 1.00 39.84 308 GLU A CA 1
ATOM 2439 C C . GLU A 1 308 ? 1.083 7.721 -30.433 1.00 39.84 308 GLU A C 1
ATOM 2441 O O . GLU A 1 308 ? 1.358 7.881 -29.243 1.00 39.84 308 GLU A O 1
ATOM 2446 N N . PRO A 1 309 ? 1.856 8.321 -31.368 1.00 30.09 309 PRO A N 1
ATOM 2447 C CA . PRO A 1 309 ? 3.025 9.116 -30.970 1.00 30.09 309 PRO A CA 1
ATOM 2448 C C . PRO A 1 309 ? 2.682 10.498 -30.387 1.00 30.09 309 PRO A C 1
ATOM 2450 O O . PRO A 1 309 ? 3.477 11.058 -29.640 1.00 30.09 309 PRO A O 1
ATOM 2453 N N . LEU A 1 310 ? 1.510 11.062 -30.708 1.00 32.00 310 LEU A N 1
ATOM 2454 C CA . LEU A 1 310 ? 1.171 12.460 -30.388 1.00 32.00 310 LEU A CA 1
ATOM 2455 C C . LEU A 1 310 ? 0.565 12.665 -28.989 1.00 32.00 310 LEU A C 1
ATOM 2457 O O . LEU A 1 310 ? 0.511 13.798 -28.514 1.00 32.00 310 LEU A O 1
ATOM 2461 N N . CYS A 1 311 ? 0.171 11.599 -28.284 1.00 33.81 311 CYS A N 1
ATOM 2462 C CA . CYS A 1 311 ? -0.259 11.714 -26.884 1.00 33.81 311 CYS A CA 1
ATOM 2463 C C . CYS A 1 311 ? 0.905 11.976 -25.913 1.00 33.81 311 CYS A C 1
ATOM 2465 O O . CYS A 1 311 ? 0.659 12.496 -24.826 1.00 33.81 311 CYS A O 1
ATOM 2467 N N . ARG A 1 312 ? 2.158 11.669 -26.293 1.00 33.50 312 ARG A N 1
ATOM 2468 C CA . ARG A 1 312 ? 3.348 12.001 -25.484 1.00 33.50 312 ARG A CA 1
ATOM 2469 C C . ARG A 1 312 ? 3.652 13.504 -25.466 1.00 33.50 312 ARG A C 1
ATOM 2471 O O . ARG A 1 312 ? 4.055 14.016 -24.427 1.00 33.50 312 ARG A O 1
ATOM 2478 N N . ASP A 1 313 ? 3.388 14.213 -26.566 1.00 28.38 313 ASP A N 1
ATOM 2479 C CA . ASP A 1 313 ? 3.823 15.608 -26.757 1.00 28.38 313 ASP A CA 1
ATOM 2480 C C . ASP A 1 313 ? 2.743 16.667 -26.482 1.00 28.38 313 ASP A C 1
ATOM 2482 O O . ASP A 1 313 ? 3.031 17.863 -26.459 1.00 28.38 313 ASP A O 1
ATOM 2486 N N . ALA A 1 314 ? 1.499 16.275 -26.196 1.00 30.22 314 ALA A N 1
ATOM 2487 C CA . ALA A 1 314 ? 0.439 17.229 -25.849 1.00 30.22 314 ALA A CA 1
ATOM 2488 C C . ALA A 1 314 ? 0.552 17.810 -24.415 1.00 30.22 314 ALA A C 1
ATOM 2490 O O . ALA A 1 314 ? -0.332 18.548 -23.981 1.00 30.22 314 ALA A O 1
ATOM 2491 N N . LEU A 1 315 ? 1.622 17.498 -23.671 1.00 35.44 315 LEU A N 1
ATOM 2492 C CA . LEU A 1 315 ? 1.782 17.818 -22.241 1.00 35.44 315 LEU A CA 1
ATOM 2493 C C . LEU A 1 315 ? 2.720 19.002 -21.922 1.00 35.44 315 LEU A C 1
ATOM 2495 O O . LEU A 1 315 ? 2.988 19.272 -20.753 1.00 35.44 315 LEU A O 1
ATOM 2499 N N . LEU A 1 316 ? 3.159 19.769 -22.922 1.00 28.75 316 LEU A N 1
ATOM 2500 C CA . LEU A 1 316 ? 3.895 21.031 -22.743 1.00 28.75 316 LEU A CA 1
ATOM 2501 C C . LEU A 1 316 ? 3.258 22.116 -23.628 1.00 28.75 316 LEU A C 1
ATOM 2503 O O . LEU A 1 316 ? 3.704 22.326 -24.755 1.00 28.75 316 LEU A O 1
ATOM 2507 N N . PRO A 1 317 ? 2.182 22.793 -23.175 1.00 26.88 317 PRO A N 1
ATOM 2508 C CA . PRO A 1 317 ? 2.402 24.082 -22.515 1.00 26.88 317 PRO A CA 1
ATOM 2509 C C . PRO A 1 317 ? 1.277 24.461 -21.526 1.00 26.88 317 PRO A C 1
ATOM 2511 O O . PRO A 1 317 ? 0.233 24.977 -21.915 1.00 26.88 317 PRO A O 1
ATOM 2514 N N . CYS A 1 318 ? 1.499 24.293 -20.223 1.00 26.28 318 CYS A N 1
ATOM 2515 C CA . CYS A 1 318 ? 0.774 25.069 -19.196 1.00 26.28 318 CYS A CA 1
ATOM 2516 C C . CYS A 1 318 ? 1.715 25.752 -18.185 1.00 26.28 318 CYS A C 1
ATOM 2518 O O . CYS A 1 318 ? 1.258 26.472 -17.305 1.00 26.28 318 CYS A O 1
ATOM 2520 N N . PHE A 1 319 ? 3.035 25.610 -18.350 1.00 28.56 319 PHE A N 1
ATOM 2521 C CA . PHE A 1 319 ? 4.061 26.257 -17.524 1.00 28.56 319 PHE A CA 1
ATOM 2522 C C . PHE A 1 319 ? 4.750 27.415 -18.264 1.00 28.56 319 PHE A C 1
ATOM 2524 O O . PHE A 1 319 ? 5.966 27.451 -18.393 1.00 28.56 319 PHE A O 1
ATOM 2531 N N . VAL A 1 320 ? 3.987 28.387 -18.767 1.00 28.38 320 VAL A N 1
ATOM 2532 C CA . VAL A 1 320 ? 4.527 29.727 -19.072 1.00 28.38 320 VAL A CA 1
ATOM 2533 C C . VAL A 1 320 ? 3.454 30.744 -18.703 1.00 28.38 320 VAL A C 1
ATOM 2535 O O . VAL A 1 320 ? 2.611 31.095 -19.522 1.00 28.38 320 VAL A O 1
ATOM 2538 N N . GLY A 1 321 ? 3.426 31.170 -17.440 1.00 28.16 321 GLY A N 1
ATOM 2539 C CA . GLY A 1 321 ? 2.329 32.022 -16.989 1.00 28.16 321 GLY A CA 1
ATOM 2540 C C . GLY A 1 321 ? 2.407 32.610 -15.588 1.00 28.16 321 GLY A C 1
ATOM 2541 O O . GLY A 1 321 ? 1.361 32.942 -15.055 1.00 28.16 321 GLY A O 1
ATOM 2542 N N . SER A 1 322 ? 3.582 32.777 -14.981 1.00 26.52 322 SER A N 1
ATOM 2543 C CA . SER A 1 322 ? 3.733 33.711 -13.853 1.00 26.52 322 SER A CA 1
ATOM 2544 C C . SER A 1 322 ? 5.211 33.988 -13.611 1.00 26.52 322 SER A C 1
ATOM 2546 O O . SER A 1 322 ? 5.929 33.164 -13.049 1.00 26.52 322 SER A O 1
ATOM 2548 N N . GLY A 1 323 ? 5.678 35.146 -14.079 1.00 30.09 323 GLY A N 1
ATOM 2549 C CA . GLY A 1 323 ? 7.008 35.643 -13.761 1.00 30.09 323 GLY A CA 1
ATOM 2550 C C . GLY A 1 323 ? 7.127 35.918 -12.265 1.00 30.09 323 GLY A C 1
ATOM 2551 O O . GLY A 1 323 ? 6.602 36.915 -11.785 1.00 30.09 323 GLY A O 1
ATOM 2552 N N . LEU A 1 324 ? 7.835 35.046 -11.553 1.00 26.08 324 LEU A N 1
ATOM 2553 C CA . LEU A 1 324 ? 8.390 35.288 -10.223 1.00 26.08 324 LEU A CA 1
ATOM 2554 C C . LEU A 1 324 ? 9.796 34.656 -10.174 1.00 26.08 324 LEU A C 1
ATOM 2556 O O . LEU A 1 324 ? 9.993 33.578 -10.740 1.00 26.08 324 LEU A O 1
ATOM 2560 N N . PRO A 1 325 ? 10.797 35.325 -9.574 1.00 25.89 325 PRO A N 1
ATOM 2561 C CA . PRO A 1 325 ? 12.184 34.872 -9.605 1.00 25.89 325 PRO A CA 1
ATOM 2562 C C . PRO A 1 325 ? 12.394 33.645 -8.701 1.00 25.89 325 PRO A C 1
ATOM 2564 O O . PRO A 1 325 ? 11.943 33.614 -7.558 1.00 25.89 325 PRO A O 1
ATOM 2567 N N . LEU A 1 326 ? 13.106 32.644 -9.225 1.00 26.75 326 LEU A N 1
ATOM 2568 C CA . LEU A 1 326 ? 13.500 31.419 -8.522 1.00 26.75 326 LEU A CA 1
ATOM 2569 C C . LEU A 1 326 ? 14.491 31.727 -7.381 1.00 26.75 326 LEU A C 1
ATOM 2571 O O . LEU A 1 326 ? 15.473 32.435 -7.626 1.00 26.75 326 LEU A O 1
ATOM 2575 N N . PRO A 1 327 ? 14.334 31.155 -6.171 1.00 28.05 327 PRO A N 1
ATOM 2576 C CA . PRO A 1 327 ? 15.403 31.145 -5.186 1.00 28.05 327 PRO A CA 1
ATOM 2577 C C . PRO A 1 327 ? 16.464 30.124 -5.611 1.00 28.05 327 PRO A C 1
ATOM 2579 O O . PRO A 1 327 ? 16.209 28.925 -5.716 1.00 28.05 327 PRO A O 1
ATOM 2582 N N . SER A 1 328 ? 17.682 30.604 -5.840 1.00 31.16 328 SER A N 1
ATOM 2583 C CA . SER A 1 328 ? 18.879 29.774 -5.890 1.00 31.16 328 SER A CA 1
ATOM 2584 C C . SER A 1 328 ? 19.096 29.152 -4.513 1.00 31.16 328 SER A C 1
ATOM 2586 O O . SER A 1 328 ? 19.321 29.907 -3.577 1.00 31.16 328 SER A O 1
ATOM 2588 N N . HIS A 1 329 ? 18.979 27.828 -4.389 1.00 31.16 329 H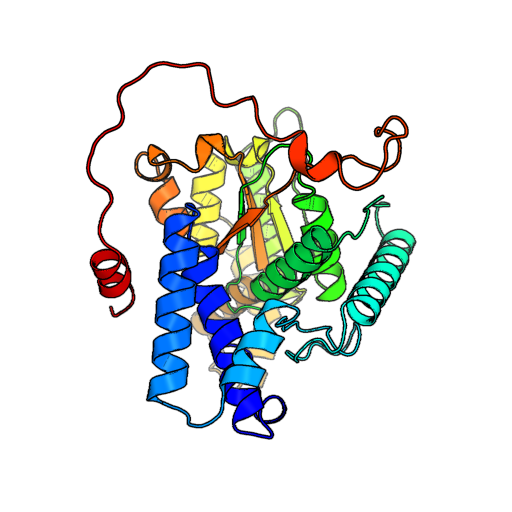IS A N 1
ATOM 2589 C CA . HIS A 1 329 ? 19.703 26.927 -3.472 1.00 31.16 329 HIS A CA 1
ATOM 2590 C C . HIS A 1 329 ? 18.876 25.645 -3.264 1.00 31.16 329 HIS A C 1
ATOM 2592 O O . HIS A 1 329 ? 18.076 25.538 -2.341 1.00 31.16 329 HIS A O 1
ATOM 2598 N N . SER A 1 330 ? 19.090 24.651 -4.128 1.00 36.09 330 SER A N 1
ATOM 2599 C CA . SER A 1 330 ? 18.681 23.264 -3.888 1.00 36.09 330 SER A CA 1
ATOM 2600 C C . SER A 1 330 ? 19.689 22.593 -2.938 1.00 36.09 330 SER A C 1
ATOM 2602 O O . SER A 1 330 ? 20.897 22.714 -3.180 1.00 36.09 330 SER A O 1
ATOM 2604 N N . PRO A 1 331 ? 19.268 21.885 -1.874 1.00 34.38 331 PRO A N 1
ATOM 2605 C CA . PRO A 1 331 ? 20.194 21.121 -1.043 1.00 34.38 331 PRO A CA 1
ATOM 2606 C C . PRO A 1 331 ? 20.811 19.974 -1.858 1.00 34.38 331 PRO A C 1
ATOM 2608 O O . PRO A 1 331 ? 20.136 19.326 -2.654 1.00 34.38 331 PRO A O 1
ATOM 2611 N N . SER A 1 332 ? 22.114 19.743 -1.684 1.00 35.34 332 SER A N 1
ATOM 2612 C CA . SER A 1 332 ? 22.838 18.684 -2.391 1.00 35.34 332 SER A CA 1
ATOM 2613 C C . SER A 1 332 ? 22.343 17.294 -1.976 1.00 35.34 332 SER A C 1
ATOM 2615 O O . SER A 1 332 ? 21.923 17.085 -0.839 1.00 35.34 332 SER A O 1
ATOM 2617 N N . ILE A 1 333 ? 22.461 16.320 -2.882 1.00 35.88 333 ILE A N 1
ATOM 2618 C CA . ILE A 1 333 ? 22.156 14.890 -2.662 1.00 35.88 333 ILE A CA 1
ATOM 2619 C C . ILE A 1 333 ? 22.780 14.358 -1.355 1.00 35.88 333 ILE A C 1
ATOM 2621 O O . ILE A 1 333 ? 22.183 13.540 -0.657 1.00 35.88 333 ILE A O 1
ATOM 2625 N N . SER A 1 334 ? 23.939 14.888 -0.954 1.00 28.62 334 SER A N 1
ATOM 2626 C CA . SER A 1 334 ? 24.606 14.583 0.318 1.00 28.62 334 SER A CA 1
ATOM 2627 C C . SER A 1 334 ? 23.755 14.898 1.560 1.00 28.62 334 SER A C 1
ATOM 2629 O O . SER A 1 334 ? 23.839 14.180 2.552 1.00 28.62 334 SER A O 1
ATOM 2631 N N . ALA A 1 335 ? 22.927 15.946 1.519 1.00 32.16 335 ALA A N 1
ATOM 2632 C CA . ALA A 1 335 ? 22.061 16.351 2.627 1.00 32.16 335 ALA A CA 1
ATOM 2633 C C . ALA A 1 335 ? 20.819 15.452 2.769 1.00 32.16 335 ALA A C 1
ATOM 2635 O O . ALA A 1 335 ? 20.346 15.234 3.884 1.00 32.16 335 ALA A O 1
ATOM 2636 N N . LEU A 1 336 ? 20.326 14.892 1.659 1.00 32.72 336 LEU A N 1
ATOM 2637 C CA . LEU A 1 336 ? 19.260 13.884 1.659 1.00 32.72 336 LEU A CA 1
ATOM 2638 C C . LEU A 1 336 ? 19.761 12.541 2.212 1.00 32.72 336 LEU A C 1
ATOM 2640 O O . LEU A 1 336 ? 19.077 11.923 3.022 1.00 32.72 336 LEU A O 1
ATOM 2644 N N . LEU A 1 337 ? 20.988 12.139 1.860 1.00 33.22 337 LEU A N 1
ATOM 2645 C CA . LEU A 1 337 ? 21.604 10.897 2.344 1.00 33.22 337 LEU A CA 1
ATOM 2646 C C . LEU A 1 337 ? 21.936 10.919 3.849 1.00 33.22 337 LEU A C 1
ATOM 2648 O O . LEU A 1 337 ? 21.906 9.876 4.495 1.00 33.22 337 LEU A O 1
ATOM 2652 N N . ALA A 1 338 ? 22.222 12.089 4.430 1.00 31.02 338 ALA A N 1
ATOM 2653 C CA . ALA A 1 338 ? 22.563 12.211 5.851 1.00 31.02 338 ALA A CA 1
ATOM 2654 C C . ALA A 1 338 ? 21.358 12.061 6.803 1.00 31.02 338 ALA A C 1
ATOM 2656 O O . ALA A 1 338 ? 21.550 11.746 7.975 1.00 31.02 338 ALA A O 1
ATOM 2657 N N . ARG A 1 339 ? 20.124 12.270 6.322 1.00 32.06 339 ARG A N 1
ATOM 2658 C CA . ARG A 1 339 ? 18.905 12.181 7.148 1.00 32.06 339 ARG A CA 1
ATOM 2659 C C . ARG A 1 339 ? 18.365 10.759 7.325 1.00 32.06 339 ARG A C 1
ATOM 2661 O O . ARG A 1 339 ? 17.683 10.519 8.309 1.00 32.06 339 ARG A O 1
ATOM 2668 N N . GLU A 1 340 ? 18.677 9.826 6.426 1.00 32.88 340 GLU A N 1
ATOM 2669 C CA . GLU A 1 340 ? 18.172 8.438 6.493 1.00 32.88 340 GLU A CA 1
ATOM 2670 C C . GLU A 1 340 ? 19.099 7.472 7.259 1.00 32.88 340 GLU A C 1
ATOM 2672 O O . GLU A 1 340 ? 18.760 6.307 7.442 1.00 32.88 340 GLU A O 1
ATOM 2677 N N . ALA A 1 341 ? 20.257 7.939 7.739 1.00 29.19 341 ALA A N 1
ATOM 2678 C CA . ALA A 1 341 ? 21.166 7.148 8.575 1.00 29.19 341 ALA A CA 1
ATOM 2679 C C . ALA A 1 341 ? 20.920 7.315 10.094 1.00 29.19 341 ALA A C 1
ATOM 2681 O O . ALA A 1 341 ? 21.765 6.896 10.886 1.00 29.19 341 ALA A O 1
ATOM 2682 N N . SER A 1 342 ? 19.811 7.959 10.491 1.00 27.14 342 SER A N 1
ATOM 2683 C CA . SER A 1 342 ? 19.451 8.261 11.892 1.00 27.14 342 SER A CA 1
ATOM 2684 C C . SER A 1 342 ? 18.248 7.458 12.361 1.00 27.14 342 SER A C 1
ATOM 2686 O O . SER A 1 342 ? 17.233 7.483 11.631 1.00 27.14 342 SER A O 1
#

pLDDT: mean 80.03, std 22.04, range [25.89, 97.56]